Protein AF-0000000072505784 (afdb_homodimer)

Solvent-accessible surface area (backbone atoms only — not comparable to full-atom values): 11202 Å² total; per-residue (Å²): 124,60,36,20,38,38,41,39,18,59,44,89,50,70,86,55,21,31,49,50,75,28,68,30,64,64,57,44,47,51,46,54,54,48,53,52,50,51,52,50,37,70,75,36,74,82,56,88,72,90,81,80,56,72,68,57,53,50,50,53,60,67,61,28,61,40,49,35,37,33,39,47,37,73,89,78,64,26,26,41,72,41,51,54,68,57,51,53,52,52,41,50,54,50,52,54,54,52,57,69,72,98,123,60,38,21,38,40,40,38,19,60,44,89,49,69,86,54,21,28,49,49,74,30,69,30,66,64,56,42,47,52,47,53,52,47,53,52,50,50,53,52,37,71,75,35,74,82,54,89,72,90,82,80,56,70,68,56,52,50,51,53,59,67,61,29,62,39,51,36,38,33,39,47,36,72,89,79,64,27,25,42,72,40,47,53,69,57,50,54,52,52,42,50,53,51,53,53,54,52,62,70,71,105

pLDDT: mean 94.63, std 6.1, range [65.44, 98.88]

Secondary structure (DSSP, 8-state):
---EEEEEE-SSSGGG-EEEEESSHHHHHHHHHHHHHHHHHHH-TT-SS----HHHHHHHHHHSSEEEEEEEETTTTEEEEE-HHHHHHHHHHHHHHHHHH-/---EEEEEE-SSSGGG-EEEEESSHHHHHHHHHHHHHHHHHHH-TT-SS----HHHHHHHHHHSSEEEEEEEETTTTEEEEE-HHHHHHHHHHHHHHHHHH-

Structure (mmCIF, N/CA/C/O backbone):
data_AF-0000000072505784-model_v1
#
loop_
_entity.id
_entity.type
_entity.pdbx_description
1 polymer 'Enhancer of rudimentary homolog'
#
loop_
_atom_site.group_PDB
_atom_site.id
_atom_site.type_symbol
_atom_site.label_atom_id
_atom_site.label_alt_id
_atom_site.label_comp_id
_atom_site.label_asym_id
_atom_site.label_entity_id
_atom_site.label_seq_id
_atom_site.pdbx_PDB_ins_code
_atom_site.Cartn_x
_atom_site.Cartn_y
_atom_site.Cartn_z
_atom_site.occupancy
_atom_site.B_iso_or_equiv
_atom_site.auth_seq_id
_atom_site.auth_comp_id
_atom_site.auth_asym_id
_atom_site.auth_atom_id
_atom_site.pdbx_PDB_model_num
ATOM 1 N N . MET A 1 1 ? -12.219 -1.473 14.188 1 75.38 1 MET A N 1
ATOM 2 C CA . MET A 1 1 ? -11.234 -0.432 14.461 1 75.38 1 MET A CA 1
ATOM 3 C C . MET A 1 1 ? -10.961 0.402 13.219 1 75.38 1 MET A C 1
ATOM 5 O O . MET A 1 1 ? -11.07 -0.096 12.094 1 75.38 1 MET A O 1
ATOM 9 N N . VAL A 1 2 ? -10.828 1.733 13.398 1 88 2 VAL A N 1
ATOM 10 C CA . VAL A 1 2 ? -10.516 2.637 12.297 1 88 2 VAL A CA 1
ATOM 11 C C . VAL A 1 2 ? -9.102 2.367 11.789 1 88 2 VAL A C 1
ATOM 13 O O . VAL A 1 2 ? -8.211 2.023 12.57 1 88 2 VAL A O 1
ATOM 16 N N . HIS A 1 3 ? -8.953 2.262 10.578 1 97.12 3 HIS A N 1
ATOM 17 C CA . HIS A 1 3 ? -7.691 1.943 9.922 1 97.12 3 HIS A CA 1
ATOM 18 C C . HIS A 1 3 ? -7.555 2.686 8.602 1 97.12 3 HIS A C 1
ATOM 20 O O . HIS A 1 3 ? -8.5 2.734 7.809 1 97.12 3 HIS A O 1
ATOM 26 N N . THR A 1 4 ? -6.438 3.363 8.438 1 98.62 4 THR A N 1
ATOM 27 C CA . THR A 1 4 ? -6.156 4.074 7.195 1 98.62 4 THR A CA 1
ATOM 28 C C . THR A 1 4 ? -4.82 3.625 6.605 1 98.62 4 THR A C 1
ATOM 30 O O . THR A 1 4 ? -3.807 3.596 7.305 1 98.62 4 THR A O 1
ATOM 33 N N . ILE A 1 5 ? -4.836 3.256 5.324 1 98.75 5 ILE A N 1
ATOM 34 C CA . ILE A 1 5 ? -3.631 2.873 4.598 1 98.75 5 ILE A CA 1
ATOM 35 C C . ILE A 1 5 ? -3.201 4.012 3.674 1 98.75 5 ILE A C 1
ATOM 37 O O . ILE A 1 5 ? -4.012 4.539 2.908 1 98.75 5 ILE A O 1
ATOM 41 N N . LEU A 1 6 ? -1.989 4.41 3.805 1 98.88 6 LEU A N 1
ATOM 42 C CA . LEU A 1 6 ? -1.412 5.422 2.926 1 98.88 6 LEU A CA 1
ATOM 43 C C . LEU A 1 6 ? -0.554 4.777 1.844 1 98.88 6 LEU A C 1
ATOM 45 O O . LEU A 1 6 ? 0.322 3.961 2.143 1 98.88 6 LEU A O 1
ATOM 49 N N . LEU A 1 7 ? -0.837 5.004 0.588 1 98.75 7 LEU A N 1
ATOM 50 C CA . LEU A 1 7 ? -0.049 4.566 -0.559 1 98.75 7 LEU A CA 1
ATOM 51 C C . LEU A 1 7 ? 0.685 5.746 -1.192 1 98.75 7 LEU A C 1
ATOM 53 O O . LEU A 1 7 ? 0.058 6.723 -1.604 1 98.75 7 LEU A O 1
ATOM 57 N N . ILE A 1 8 ? 1.97 5.66 -1.256 1 98.62 8 ILE A N 1
ATOM 58 C CA . ILE A 1 8 ? 2.762 6.758 -1.802 1 98.62 8 ILE A CA 1
ATOM 59 C C . ILE A 1 8 ? 3.695 6.227 -2.889 1 98.62 8 ILE A C 1
ATOM 61 O O . ILE A 1 8 ? 4.281 5.152 -2.742 1 98.62 8 ILE A O 1
ATOM 65 N N . GLN A 1 9 ? 3.783 6.898 -3.967 1 98.38 9 GLN A N 1
ATOM 66 C CA . GLN A 1 9 ? 4.836 6.77 -4.969 1 98.38 9 GLN A CA 1
ATOM 67 C C . GLN A 1 9 ? 5.57 8.094 -5.172 1 98.38 9 GLN A C 1
ATOM 69 O O . GLN A 1 9 ? 5.141 8.93 -5.969 1 98.38 9 GLN A O 1
ATOM 74 N N . PRO A 1 10 ? 6.715 8.203 -4.453 1 97.06 10 PRO A N 1
ATOM 75 C CA . PRO A 1 10 ? 7.383 9.508 -4.461 1 97.06 10 PRO A CA 1
ATOM 76 C C . PRO A 1 10 ? 7.898 9.898 -5.844 1 97.06 10 PRO A C 1
ATOM 78 O O . PRO A 1 10 ? 7.848 11.07 -6.215 1 97.06 10 PRO A O 1
ATOM 81 N N . THR A 1 11 ? 8.445 8.977 -6.527 1 97.31 11 THR A N 1
ATOM 82 C CA . THR A 1 11 ? 9.008 9.258 -7.844 1 97.31 11 THR A CA 1
ATOM 83 C C . THR A 1 11 ? 8.234 8.508 -8.93 1 97.31 11 THR A C 1
ATOM 85 O O . THR A 1 11 ? 7.289 7.773 -8.633 1 97.31 11 THR A O 1
ATOM 88 N N . ILE A 1 12 ? 8.695 8.695 -10.164 1 96.5 12 ILE A N 1
ATOM 89 C CA . ILE A 1 12 ? 8.016 8.078 -11.289 1 96.5 12 ILE A CA 1
ATOM 90 C C . ILE A 1 12 ? 8.273 6.578 -11.297 1 96.5 12 ILE A C 1
ATOM 92 O O . ILE A 1 12 ? 7.555 5.816 -11.945 1 96.5 12 ILE A O 1
ATOM 96 N N . ARG A 1 13 ? 9.328 6.133 -10.57 1 96.12 13 ARG A N 1
ATOM 97 C CA . ARG A 1 13 ? 9.695 4.723 -10.555 1 96.12 13 ARG A CA 1
ATOM 98 C C . ARG A 1 13 ? 8.758 3.924 -9.648 1 96.12 13 ARG A C 1
ATOM 100 O O . ARG A 1 13 ? 8.625 4.234 -8.461 1 96.12 13 ARG A O 1
ATOM 107 N N . PRO A 1 14 ? 8.258 2.807 -10.125 1 94.31 14 PRO A N 1
ATOM 108 C CA . PRO A 1 14 ? 7.355 1.985 -9.312 1 94.31 14 PRO A CA 1
ATOM 109 C C . PRO A 1 14 ? 8.047 1.359 -8.109 1 94.31 14 PRO A C 1
ATOM 111 O O . PRO A 1 14 ? 7.398 1.065 -7.102 1 94.31 14 PRO A O 1
ATOM 114 N N . ASP A 1 15 ? 9.344 1.279 -8.219 1 93.75 15 ASP A N 1
ATOM 115 C CA . ASP A 1 15 ? 10.062 0.646 -7.117 1 93.75 15 ASP A CA 1
ATOM 116 C C . ASP A 1 15 ? 10.156 1.584 -5.914 1 93.75 15 ASP A C 1
ATOM 118 O O . ASP A 1 15 ? 10.547 1.164 -4.824 1 93.75 15 ASP A O 1
ATOM 122 N N . SER A 1 16 ? 9.781 2.812 -6.062 1 96.19 16 SER A N 1
ATOM 123 C CA . SER A 1 16 ? 9.781 3.771 -4.961 1 96.19 16 SER A CA 1
ATOM 124 C C . SER A 1 16 ? 8.5 3.67 -4.141 1 96.19 16 SER A C 1
ATOM 126 O O . SER A 1 16 ? 8.352 4.355 -3.127 1 96.19 16 SER A O 1
ATOM 128 N N . ARG A 1 17 ? 7.625 2.779 -4.527 1 98.19 17 ARG A N 1
ATOM 129 C CA . ARG A 1 17 ? 6.32 2.648 -3.883 1 98.19 17 ARG A CA 1
ATOM 130 C C . ARG A 1 17 ? 6.461 2.111 -2.463 1 98.19 17 ARG A C 1
ATOM 132 O O . ARG A 1 17 ? 7.137 1.105 -2.238 1 98.19 17 ARG A O 1
ATOM 139 N N . THR A 1 18 ? 5.836 2.854 -1.56 1 98.19 18 THR A N 1
ATOM 140 C CA . THR A 1 18 ? 5.777 2.426 -0.167 1 98.19 18 THR A CA 1
ATOM 141 C C . THR A 1 18 ? 4.371 2.619 0.398 1 98.19 18 THR A C 1
ATOM 143 O O . THR A 1 18 ? 3.543 3.305 -0.205 1 98.19 18 THR A O 1
ATOM 146 N N . TRP A 1 19 ? 4.074 1.939 1.462 1 98.56 19 TRP A N 1
ATOM 147 C CA . TRP A 1 19 ? 2.793 2.143 2.125 1 98.56 19 TRP A CA 1
ATOM 148 C C . TRP A 1 19 ? 2.957 2.148 3.643 1 98.56 19 TRP A C 1
ATOM 150 O O . TRP A 1 19 ? 3.969 1.673 4.164 1 98.56 19 TRP A O 1
ATOM 160 N N . SER A 1 20 ? 2.07 2.801 4.285 1 98.19 20 SER A N 1
ATOM 161 C CA . SER A 1 20 ? 1.985 2.857 5.738 1 98.19 20 SER A CA 1
ATOM 162 C C . SER A 1 20 ? 0.54 2.758 6.215 1 98.19 20 SER A C 1
ATOM 164 O O . SER A 1 20 ? -0.39 3.021 5.449 1 98.19 20 SER A O 1
ATOM 166 N N . ASP A 1 21 ? 0.375 2.287 7.406 1 97.62 21 ASP A N 1
ATOM 167 C CA . ASP A 1 21 ? -0.972 2.24 7.969 1 97.62 21 ASP A CA 1
ATOM 168 C C . ASP A 1 21 ? -1.044 3.016 9.281 1 97.62 21 ASP A C 1
ATOM 170 O O . ASP A 1 21 ? -0.031 3.195 9.961 1 97.62 21 ASP A O 1
ATOM 174 N N . TYR A 1 22 ? -2.211 3.564 9.539 1 97.81 22 TYR A N 1
ATOM 175 C CA . TYR A 1 22 ? -2.482 4.41 10.695 1 97.81 22 TYR A CA 1
ATOM 176 C C . TYR A 1 22 ? -3.768 3.982 11.391 1 97.81 22 TYR A C 1
ATOM 178 O O . TYR A 1 22 ? -4.668 3.426 10.758 1 97.81 22 TYR A O 1
ATOM 186 N N . GLU A 1 23 ? -3.854 4.32 12.633 1 96.12 23 GLU A N 1
ATOM 187 C CA . GLU A 1 23 ? -5.023 3.938 13.414 1 96.12 23 GLU A CA 1
ATOM 188 C C . GLU A 1 23 ? -6.203 4.871 13.141 1 96.12 23 GLU A C 1
ATOM 190 O O . GLU A 1 23 ? -7.344 4.559 13.492 1 96.12 23 GLU A O 1
ATOM 195 N N . SER A 1 24 ? -5.926 6.055 12.484 1 96.44 24 SER A N 1
ATOM 196 C CA . SER A 1 24 ? -6.98 6.996 12.117 1 96.44 24 SER A CA 1
ATOM 197 C C . SER A 1 24 ? -6.613 7.777 10.859 1 96.44 24 SER A C 1
ATOM 199 O O . SER A 1 24 ? -5.441 7.824 10.469 1 96.44 24 SER A O 1
ATOM 201 N N . THR A 1 25 ? -7.66 8.344 10.281 1 97.44 25 THR A N 1
ATOM 202 C CA . THR A 1 25 ? -7.445 9.203 9.117 1 97.44 25 THR A CA 1
ATOM 203 C C . THR A 1 25 ? -6.629 10.438 9.5 1 97.44 25 THR A C 1
ATOM 205 O O . THR A 1 25 ? -5.75 10.859 8.75 1 97.44 25 THR A O 1
ATOM 208 N N . THR A 1 26 ? -6.895 10.969 10.68 1 96.69 26 THR A N 1
ATOM 209 C CA . THR A 1 26 ? -6.152 12.133 11.141 1 96.69 26 THR A CA 1
ATOM 210 C C . THR A 1 26 ? -4.672 11.805 11.297 1 96.69 26 THR A C 1
ATOM 212 O O . THR A 1 26 ? -3.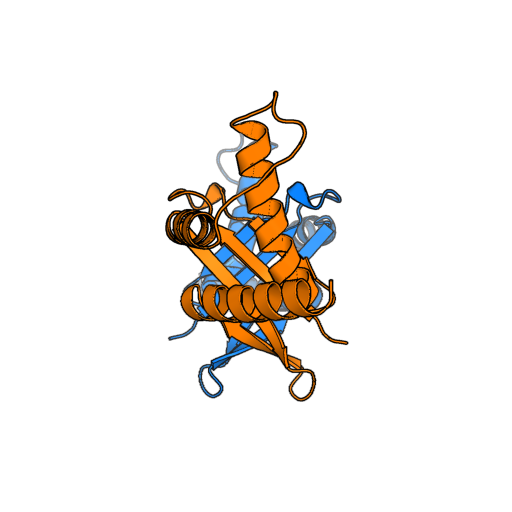811 12.594 10.891 1 96.69 26 THR A O 1
ATOM 215 N N . ASP A 1 27 ? -4.391 10.711 11.93 1 97.69 27 ASP A N 1
ATOM 216 C CA . ASP A 1 27 ? -3.006 10.273 12.062 1 97.69 27 ASP A CA 1
ATOM 217 C C . ASP A 1 27 ? -2.328 10.164 10.695 1 97.69 27 ASP A C 1
ATOM 219 O O . ASP A 1 27 ? -1.144 10.477 10.562 1 97.69 27 ASP A O 1
ATOM 223 N N . CYS A 1 28 ? -3.041 9.703 9.727 1 98.44 28 CYS A N 1
ATOM 224 C CA . CYS A 1 28 ? -2.518 9.555 8.375 1 98.44 28 CYS A CA 1
ATOM 225 C C . CYS A 1 28 ? -2.189 10.922 7.77 1 98.44 28 CYS A C 1
ATOM 227 O O . CYS A 1 28 ? -1.113 11.109 7.203 1 98.44 28 CYS A O 1
ATOM 229 N N . LEU A 1 29 ? -3.117 11.844 7.938 1 98.38 29 LEU A N 1
ATOM 230 C CA . LEU A 1 29 ? -2.904 13.188 7.41 1 98.38 29 LEU A CA 1
ATOM 231 C C . LEU A 1 29 ? -1.698 13.844 8.07 1 98.38 29 LEU A C 1
ATOM 233 O O . LEU A 1 29 ? -0.884 14.484 7.398 1 98.38 29 LEU A O 1
ATOM 237 N N . GLU A 1 30 ? -1.623 13.68 9.359 1 97.69 30 GLU A N 1
ATOM 238 C CA . GLU A 1 30 ? -0.454 14.18 10.078 1 97.69 30 GLU A CA 1
ATOM 239 C C . GLU A 1 30 ? 0.826 13.516 9.578 1 97.69 30 GLU A C 1
ATOM 241 O O . GLU A 1 30 ? 1.873 14.164 9.492 1 97.69 30 GLU A O 1
ATOM 246 N N . GLY A 1 31 ? 0.702 12.242 9.312 1 97.94 31 GLY A N 1
ATOM 247 C CA . GLY A 1 31 ? 1.839 11.523 8.758 1 97.94 31 GLY A CA 1
ATOM 248 C C . GLY A 1 31 ? 2.334 12.109 7.453 1 97.94 31 GLY A C 1
ATOM 249 O O . GLY A 1 31 ? 3.543 12.195 7.223 1 97.94 31 GLY A O 1
ATOM 250 N N . ILE A 1 32 ? 1.428 12.484 6.637 1 98.31 32 ILE A N 1
ATOM 251 C CA . ILE A 1 32 ? 1.788 13.102 5.367 1 98.31 32 ILE A CA 1
ATOM 252 C C . ILE A 1 32 ? 2.52 14.422 5.621 1 98.31 32 ILE A C 1
ATOM 254 O O . ILE A 1 32 ? 3.518 14.719 4.965 1 98.31 32 ILE A O 1
ATOM 258 N N . CYS A 1 33 ? 2.076 15.234 6.594 1 97.06 33 CYS A N 1
ATOM 259 C CA . CYS A 1 33 ? 2.764 16.469 6.961 1 97.06 33 CYS A CA 1
ATOM 260 C C . CYS A 1 33 ? 4.168 16.188 7.473 1 97.06 33 CYS A C 1
ATOM 262 O O . CYS A 1 33 ? 5.113 16.906 7.156 1 97.06 33 CYS A O 1
ATOM 264 N N . LYS A 1 34 ? 4.285 15.188 8.227 1 96 34 LYS A N 1
ATOM 265 C CA . LYS A 1 34 ? 5.594 14.812 8.758 1 96 34 LYS A CA 1
ATOM 266 C C . LYS A 1 34 ? 6.547 14.406 7.633 1 96 34 LYS A C 1
ATOM 268 O O . LYS A 1 34 ? 7.746 14.68 7.707 1 96 34 LYS A O 1
ATOM 273 N N . ILE A 1 35 ? 6.051 13.625 6.633 1 96.38 35 ILE A N 1
ATOM 274 C CA . ILE A 1 35 ? 6.867 13.25 5.484 1 96.38 35 ILE A CA 1
ATOM 275 C C . ILE A 1 35 ? 7.434 14.5 4.824 1 96.38 35 ILE A C 1
ATOM 277 O O . ILE A 1 35 ? 8.617 14.555 4.496 1 96.38 35 ILE A O 1
ATOM 281 N N . TYR A 1 36 ? 6.605 15.492 4.621 1 96.69 36 TYR A N 1
ATOM 282 C CA . TYR A 1 36 ? 7.043 16.75 4.027 1 96.69 36 TYR A CA 1
ATOM 283 C C . TYR A 1 36 ? 8.078 17.438 4.91 1 96.69 36 TYR A C 1
ATOM 285 O O . TYR A 1 36 ? 9.094 17.938 4.414 1 96.69 36 TYR A O 1
ATOM 293 N N . GLU A 1 37 ? 7.82 17.484 6.223 1 95.19 37 GLU A N 1
ATOM 294 C CA . GLU A 1 37 ? 8.734 18.125 7.172 1 95.19 37 GLU A CA 1
ATOM 295 C C . GLU A 1 37 ? 10.109 17.453 7.148 1 95.19 37 GLU A C 1
ATOM 297 O O . GLU A 1 37 ? 11.133 18.141 7.199 1 95.19 37 GLU A O 1
ATOM 302 N N . GLU A 1 38 ? 10.109 16.172 7.094 1 93.56 38 GLU A N 1
ATOM 303 C CA . GLU A 1 38 ? 11.367 15.438 7 1 93.56 38 GLU A CA 1
ATOM 304 C C . GLU A 1 38 ? 12.086 15.75 5.695 1 93.56 38 GLU A C 1
ATOM 306 O O . GLU A 1 38 ? 13.32 15.859 5.668 1 93.56 38 GLU A O 1
ATOM 311 N N . PHE A 1 39 ? 11.344 15.797 4.648 1 93.38 39 PHE A N 1
ATOM 312 C CA . PHE A 1 39 ? 11.898 16.188 3.355 1 93.38 39 PHE A CA 1
ATOM 313 C C . PHE A 1 39 ? 12.578 17.547 3.443 1 93.38 39 PHE A C 1
ATOM 315 O O . PHE A 1 39 ? 13.695 17.719 2.965 1 93.38 39 PHE A O 1
ATOM 322 N N . LEU A 1 40 ? 11.891 18.531 4.113 1 93.56 40 LEU A N 1
ATOM 323 C CA . LEU A 1 40 ? 12.43 19.875 4.27 1 93.56 40 LEU A CA 1
ATOM 324 C C . LEU A 1 40 ? 13.695 19.859 5.113 1 93.56 40 LEU A C 1
ATOM 326 O O . LEU A 1 40 ? 14.656 20.594 4.816 1 93.56 40 LEU A O 1
ATOM 330 N N . LYS A 1 41 ? 13.602 19.062 6.117 1 92.94 41 LYS A N 1
ATOM 331 C CA . LYS A 1 41 ? 14.758 18.953 7 1 92.94 41 LYS A CA 1
ATOM 332 C C . LYS A 1 41 ? 15.969 18.406 6.254 1 92.94 41 LYS A C 1
ATOM 334 O O . LYS A 1 41 ? 17.094 18.875 6.449 1 92.94 41 LYS A O 1
ATOM 339 N N . LYS A 1 42 ? 15.797 17.453 5.438 1 90.88 42 LYS A N 1
ATOM 340 C CA . LYS A 1 42 ? 16.875 16.859 4.652 1 90.88 42 LYS A CA 1
ATOM 341 C C . LYS A 1 42 ? 17.438 17.844 3.641 1 90.88 42 LYS A C 1
ATOM 343 O O . LYS A 1 42 ? 18.625 17.828 3.34 1 90.88 42 LYS A O 1
ATOM 348 N N . GLN A 1 43 ? 16.609 18.688 3.193 1 90.56 43 GLN A N 1
ATOM 349 C CA . GLN A 1 43 ? 17.031 19.703 2.242 1 90.56 43 GLN A CA 1
ATOM 350 C C . GLN A 1 43 ? 17.75 20.859 2.953 1 90.56 43 GLN A C 1
ATOM 352 O O . GLN A 1 43 ? 18.531 21.578 2.34 1 90.56 43 GLN A O 1
ATOM 357 N N . ASN A 1 44 ? 17.391 20.984 4.211 1 88.88 44 ASN A N 1
ATOM 358 C CA . ASN A 1 44 ? 17.953 22.062 5.02 1 88.88 44 ASN A CA 1
ATOM 359 C C . ASN A 1 44 ? 18.391 21.562 6.398 1 88.88 44 ASN A C 1
ATOM 361 O O . ASN A 1 44 ? 17.766 21.906 7.406 1 88.88 44 ASN A O 1
ATOM 365 N N . PRO A 1 45 ? 19.484 20.875 6.48 1 84.69 45 PRO A N 1
A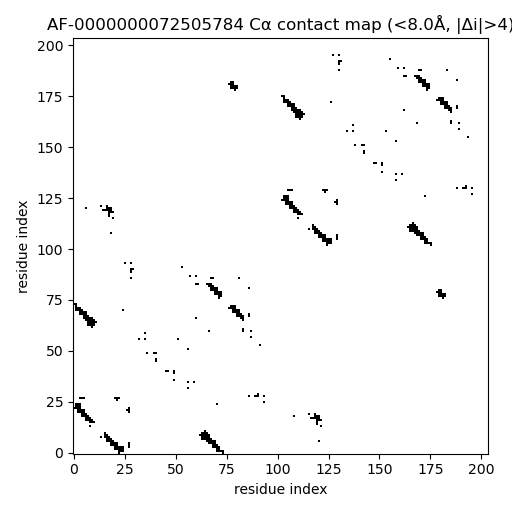TOM 366 C CA . PRO A 1 45 ? 19.906 20.234 7.719 1 84.69 45 PRO A CA 1
ATOM 367 C C . PRO A 1 45 ? 20.234 21.234 8.828 1 84.69 45 PRO A C 1
ATOM 369 O O . PRO A 1 45 ? 20.156 20.891 10.016 1 84.69 45 PRO A O 1
ATOM 372 N N . SER A 1 46 ? 20.469 22.344 8.508 1 84 46 SER A N 1
ATOM 373 C CA . SER A 1 46 ? 20.922 23.312 9.492 1 84 46 SER A CA 1
ATOM 374 C C . SER A 1 46 ? 19.75 24.047 10.133 1 84 46 SER A C 1
ATOM 376 O O . SER A 1 46 ? 19.906 24.719 11.156 1 84 46 SER A O 1
ATOM 378 N N . MET A 1 47 ? 18.625 23.859 9.633 1 76.88 47 MET A N 1
ATOM 379 C CA . MET A 1 47 ? 17.469 24.562 10.164 1 76.88 47 MET A CA 1
ATOM 380 C C . MET A 1 47 ? 16.844 23.812 11.328 1 76.88 47 MET A C 1
ATOM 382 O O . MET A 1 47 ? 16.578 22.609 11.219 1 76.88 47 MET A O 1
ATOM 386 N N . ALA A 1 48 ? 16.922 24.438 12.469 1 71.81 48 ALA A N 1
ATOM 387 C CA . ALA A 1 48 ? 16.422 23.812 13.695 1 71.81 48 ALA A CA 1
ATOM 388 C C . ALA A 1 48 ? 14.898 23.703 13.664 1 71.81 48 ALA A C 1
ATOM 390 O O . ALA A 1 48 ? 14.336 22.703 14.117 1 71.81 48 ALA A O 1
ATOM 391 N N . SER A 1 49 ? 14.242 24.828 13.141 1 83.06 49 SER A N 1
ATOM 392 C CA . SER A 1 49 ? 12.789 24.875 13.094 1 83.06 49 SER A CA 1
ATOM 393 C C . SER A 1 49 ? 12.281 24.938 11.656 1 83.06 49 SER A C 1
ATOM 395 O O . SER A 1 49 ? 12.828 25.688 10.828 1 83.06 49 SER A O 1
ATOM 397 N N . ILE A 1 50 ? 11.422 24.047 11.344 1 83.81 50 ILE A N 1
ATOM 398 C CA . ILE A 1 50 ? 10.883 23.984 9.984 1 83.81 50 ILE A CA 1
ATOM 399 C C . ILE A 1 50 ? 9.555 24.734 9.922 1 83.81 50 ILE A C 1
ATOM 401 O O . ILE A 1 50 ? 8.641 24.469 10.703 1 83.81 50 ILE A O 1
ATOM 405 N N . THR A 1 51 ? 9.531 25.906 9.242 1 86.31 51 THR A N 1
ATOM 406 C CA . THR A 1 51 ? 8.297 26.625 8.953 1 86.31 51 THR A CA 1
ATOM 407 C C . THR A 1 51 ? 8.039 26.688 7.453 1 86.31 51 THR A C 1
ATOM 409 O O . THR A 1 51 ? 8.977 26.812 6.66 1 86.31 51 THR A O 1
ATOM 412 N N . TYR A 1 52 ? 6.844 26.359 7.152 1 91 52 TYR A N 1
ATOM 413 C CA . TYR A 1 52 ? 6.488 26.391 5.738 1 91 52 TYR A CA 1
ATOM 414 C C . TYR A 1 52 ? 5.047 26.828 5.547 1 91 52 TYR A C 1
ATOM 416 O O . TYR A 1 52 ? 4.238 26.75 6.477 1 91 52 TYR A O 1
ATOM 424 N N . ASP A 1 53 ? 4.781 27.281 4.324 1 92.19 53 ASP A N 1
ATOM 425 C CA . ASP A 1 53 ? 3.412 27.594 3.926 1 92.19 53 ASP A CA 1
ATOM 426 C C . ASP A 1 53 ? 2.688 26.328 3.438 1 92.19 53 ASP A C 1
ATOM 428 O O . ASP A 1 53 ? 3.295 25.453 2.816 1 92.19 53 ASP A O 1
ATOM 432 N N . VAL A 1 54 ? 1.296 26.344 3.678 1 93.56 54 VAL A N 1
ATOM 433 C CA . VAL A 1 54 ? 0.472 25.219 3.26 1 93.56 54 VAL A CA 1
ATOM 434 C C . VAL A 1 54 ? 0.574 25.031 1.746 1 93.56 54 VAL A C 1
ATOM 436 O O . VAL A 1 54 ? 0.509 23.906 1.243 1 93.56 54 VAL A O 1
ATOM 439 N N . SER A 1 55 ? 0.794 26.141 1.046 1 95.25 55 SER A N 1
ATOM 440 C CA . SER A 1 55 ? 0.919 26.062 -0.406 1 95.25 55 SER A CA 1
ATOM 441 C C . SER A 1 55 ? 2.137 25.234 -0.812 1 95.25 55 SER A C 1
ATOM 443 O O . SER A 1 55 ? 2.111 24.547 -1.832 1 95.25 55 SER A O 1
ATOM 445 N N . HIS A 1 56 ? 3.197 25.328 0.01 1 96.25 56 HIS A N 1
ATOM 446 C CA . HIS A 1 56 ? 4.391 24.547 -0.265 1 96.25 56 HIS A CA 1
ATOM 447 C C . HIS A 1 56 ? 4.137 23.062 -0.024 1 96.25 56 HIS A C 1
ATOM 449 O O . HIS A 1 56 ? 4.648 22.203 -0.754 1 96.25 56 HIS A O 1
ATOM 455 N N . LEU A 1 57 ? 3.361 22.797 0.96 1 97 57 LEU A N 1
ATOM 456 C CA . LEU A 1 57 ? 2.957 21.422 1.219 1 97 57 LEU A CA 1
ATOM 457 C C . LEU A 1 57 ? 2.16 20.859 0.046 1 97 57 LEU A C 1
ATOM 459 O O . LEU A 1 57 ? 2.408 19.734 -0.396 1 97 57 LEU A O 1
ATOM 463 N N . TYR A 1 58 ? 1.286 21.609 -0.491 1 97.38 58 TYR A N 1
ATOM 464 C CA . TYR A 1 58 ? 0.484 21.188 -1.635 1 97.38 58 TYR A CA 1
ATOM 465 C C . TYR A 1 58 ? 1.366 20.906 -2.846 1 97.38 58 TYR A C 1
ATOM 467 O O . TYR A 1 58 ? 1.149 19.922 -3.564 1 97.38 58 TYR A O 1
ATOM 475 N N . GLU A 1 59 ? 2.291 21.797 -3.029 1 97.19 59 GLU A N 1
ATOM 476 C CA . GLU A 1 59 ? 3.219 21.594 -4.141 1 97.19 59 GLU A CA 1
ATOM 477 C C . GLU A 1 59 ? 4 20.297 -3.986 1 97.19 59 GLU A C 1
ATOM 479 O O . GLU A 1 59 ? 4.215 19.578 -4.961 1 97.19 59 GLU A O 1
ATOM 484 N N . PHE A 1 60 ? 4.465 20.109 -2.797 1 97.56 60 PHE A N 1
ATOM 485 C CA . PHE A 1 60 ? 5.164 18.859 -2.5 1 97.56 60 PHE A CA 1
ATOM 486 C C . PHE A 1 60 ? 4.301 17.656 -2.84 1 97.56 60 PHE A C 1
ATOM 488 O O . PHE A 1 60 ? 4.754 16.734 -3.51 1 97.56 60 PHE A O 1
ATOM 495 N N . ILE A 1 61 ? 3.053 17.688 -2.338 1 98.19 61 ILE A N 1
ATOM 496 C CA . ILE A 1 61 ? 2.121 16.578 -2.57 1 98.19 61 ILE A CA 1
ATOM 497 C C . ILE A 1 61 ? 1.902 16.406 -4.07 1 98.19 61 ILE A C 1
ATOM 499 O O . ILE A 1 61 ? 1.89 15.273 -4.57 1 98.19 61 ILE A O 1
ATOM 503 N N . ASP A 1 62 ? 1.815 17.484 -4.82 1 97.81 62 ASP A N 1
ATOM 504 C CA . ASP A 1 62 ? 1.564 17.438 -6.258 1 97.81 62 ASP A CA 1
ATOM 505 C C . ASP A 1 62 ? 2.748 16.828 -7 1 97.81 62 ASP A C 1
ATOM 507 O O . ASP A 1 62 ? 2.578 16.25 -8.078 1 97.81 62 ASP A O 1
ATOM 511 N N . LYS A 1 63 ? 3.889 16.953 -6.395 1 96.94 63 LYS A N 1
ATOM 512 C CA . LYS A 1 63 ? 5.102 16.469 -7.039 1 96.94 63 LYS A CA 1
ATOM 513 C C . LYS A 1 63 ? 5.238 14.953 -6.859 1 96.94 63 LYS A C 1
ATOM 515 O O . LYS A 1 63 ? 6.023 14.312 -7.562 1 96.94 63 LYS A O 1
ATOM 520 N N . LEU A 1 64 ? 4.637 14.453 -5.852 1 97.75 64 LEU A N 1
ATOM 521 C CA . LEU A 1 64 ? 4.617 13 -5.723 1 97.75 64 LEU A CA 1
ATOM 522 C C . LEU A 1 64 ? 3.979 12.352 -6.949 1 97.75 64 LEU A C 1
ATOM 524 O O . LEU A 1 64 ? 2.941 12.82 -7.43 1 97.75 64 LEU A O 1
ATOM 528 N N . SER A 1 65 ? 4.57 11.305 -7.453 1 98.12 65 SER A N 1
ATOM 529 C CA . SER A 1 65 ? 4.008 10.617 -8.609 1 98.12 65 SER A CA 1
ATOM 530 C C . SER A 1 65 ? 2.617 10.07 -8.305 1 98.12 65 SER A C 1
ATOM 532 O O . SER A 1 65 ? 1.715 10.148 -9.141 1 98.12 65 SER A O 1
ATOM 534 N N . ASP A 1 66 ? 2.447 9.5 -7.117 1 97.88 66 ASP A N 1
ATOM 535 C CA . ASP A 1 66 ? 1.14 9.023 -6.676 1 97.88 66 ASP A CA 1
ATOM 536 C C . ASP A 1 66 ? 0.996 9.141 -5.16 1 97.88 66 ASP A C 1
ATOM 538 O O . ASP A 1 66 ? 1.959 8.93 -4.422 1 97.88 66 ASP A O 1
ATOM 542 N N . LEU A 1 67 ? -0.131 9.508 -4.723 1 98.62 67 LEU A N 1
ATOM 543 C CA . LEU A 1 67 ? -0.507 9.586 -3.316 1 98.62 67 LEU A CA 1
ATOM 544 C C . LEU A 1 67 ? -1.998 9.312 -3.137 1 98.62 67 LEU A C 1
ATOM 546 O O . LEU A 1 67 ? -2.832 10 -3.73 1 98.62 67 LEU A O 1
ATOM 550 N N . SER A 1 68 ? -2.307 8.297 -2.441 1 98.56 68 SER A N 1
ATOM 551 C CA . SER A 1 68 ? -3.693 7.98 -2.113 1 98.56 68 SER A CA 1
ATOM 552 C C . SER A 1 68 ? -3.805 7.355 -0.726 1 98.56 68 SER A C 1
ATOM 554 O O . SER A 1 68 ? -2.803 6.938 -0.146 1 98.56 68 SER A O 1
ATOM 556 N N . CYS A 1 69 ? -4.93 7.449 -0.163 1 98.62 69 CYS A N 1
ATOM 557 C CA . CYS A 1 69 ? -5.164 6.723 1.08 1 98.62 69 CYS A CA 1
ATOM 558 C C . CYS A 1 69 ? -6.441 5.895 0.998 1 98.62 69 CYS A C 1
ATOM 560 O O . CYS A 1 69 ? -7.355 6.23 0.243 1 98.62 69 CYS A O 1
ATOM 562 N N . LEU A 1 70 ? -6.465 4.773 1.615 1 98.75 70 LEU A N 1
ATOM 563 C CA . LEU A 1 70 ? -7.59 3.855 1.748 1 98.75 70 LEU A CA 1
ATOM 564 C C . LEU A 1 70 ? -8.125 3.855 3.176 1 98.75 70 LEU A C 1
ATOM 566 O O . LEU A 1 70 ? -7.434 3.434 4.105 1 98.75 70 LEU A O 1
ATOM 570 N N . ILE A 1 71 ? -9.375 4.289 3.346 1 98.75 71 ILE A N 1
ATOM 571 C CA . ILE A 1 71 ? -9.953 4.418 4.676 1 98.75 71 ILE A CA 1
ATOM 572 C C . ILE A 1 71 ? -10.945 3.283 4.918 1 98.75 71 ILE A C 1
ATOM 574 O O . ILE A 1 71 ? -11.859 3.07 4.121 1 98.75 71 ILE A O 1
ATOM 578 N N . LEU A 1 72 ? -10.773 2.598 6.012 1 98.12 72 LEU A N 1
ATOM 579 C CA . LEU A 1 72 ? -11.641 1.467 6.336 1 98.12 72 LEU A CA 1
ATOM 580 C C . LEU A 1 72 ? -13.047 1.937 6.672 1 98.12 72 LEU A C 1
ATOM 582 O O . LEU A 1 72 ? -13.234 2.795 7.539 1 98.12 72 LEU A O 1
ATOM 586 N N . ASN A 1 73 ? -13.961 1.496 5.961 1 97.19 73 ASN A N 1
ATOM 587 C CA . ASN A 1 73 ? -15.359 1.557 6.367 1 97.19 73 ASN A CA 1
ATOM 588 C C . ASN A 1 73 ? -15.711 0.441 7.348 1 97.19 73 ASN A C 1
ATOM 590 O O . ASN A 1 73 ? -15.828 -0.721 6.957 1 97.19 73 ASN A O 1
ATOM 594 N N . THR A 1 74 ? -15.859 0.756 8.539 1 95.62 74 THR A N 1
ATOM 595 C CA . THR A 1 74 ? -15.984 -0.235 9.602 1 95.62 74 THR A CA 1
ATOM 596 C C . THR A 1 74 ? -17.312 -0.984 9.484 1 95.62 74 THR A C 1
ATOM 598 O O . THR A 1 74 ? -17.453 -2.086 10.023 1 95.62 74 THR A O 1
ATOM 601 N N . GLU A 1 75 ? -18.297 -0.418 8.844 1 95.06 75 GLU A N 1
ATOM 602 C CA . GLU A 1 75 ? -19.594 -1.079 8.656 1 95.06 75 GLU A CA 1
ATOM 603 C C . GLU A 1 75 ? -19.484 -2.217 7.645 1 95.06 75 GLU A C 1
ATOM 605 O O . GLU A 1 75 ? -20.062 -3.291 7.852 1 95.06 75 GLU A O 1
ATOM 610 N N . THR A 1 76 ? -18.75 -2.012 6.582 1 95.12 76 THR A N 1
ATOM 611 C CA . THR A 1 76 ? -18.672 -2.984 5.496 1 95.12 76 THR A CA 1
ATOM 612 C C . THR A 1 76 ? -17.375 -3.775 5.555 1 95.12 76 THR A C 1
ATOM 614 O O . THR A 1 76 ? -17.234 -4.797 4.883 1 95.12 76 THR A O 1
ATOM 617 N N . CYS A 1 77 ? -16.328 -3.266 6.301 1 95.69 77 CYS A N 1
ATOM 618 C CA . CYS A 1 77 ? -15 -3.84 6.402 1 95.69 77 CYS A CA 1
ATOM 619 C C . CYS A 1 77 ? -14.281 -3.799 5.059 1 95.69 77 CYS A C 1
ATOM 621 O O . CYS A 1 77 ? -13.578 -4.746 4.695 1 95.69 77 CYS A O 1
ATOM 623 N N . GLN A 1 78 ? -14.562 -2.748 4.324 1 97.81 78 GLN A N 1
ATOM 624 C CA . GLN A 1 78 ? -13.906 -2.471 3.051 1 97.81 78 GLN A CA 1
ATOM 625 C C . GLN A 1 78 ? -13.227 -1.103 3.066 1 97.81 78 GLN A C 1
ATOM 627 O O . GLN A 1 78 ? -13.578 -0.24 3.873 1 97.81 78 GLN A O 1
ATOM 632 N N . TYR A 1 79 ? -12.32 -0.977 2.193 1 98.56 79 TYR A N 1
ATOM 633 C CA . TYR A 1 79 ? -11.562 0.271 2.166 1 98.56 79 TYR A CA 1
ATOM 634 C C . TYR A 1 79 ? -12.078 1.195 1.069 1 98.56 79 TYR A C 1
ATOM 636 O O . TYR A 1 79 ? -12.227 0.78 -0.082 1 98.56 79 TYR A O 1
ATOM 644 N N . VAL A 1 80 ? -12.289 2.455 1.421 1 98.5 80 VAL A N 1
ATOM 645 C CA . VAL A 1 80 ? -12.703 3.5 0.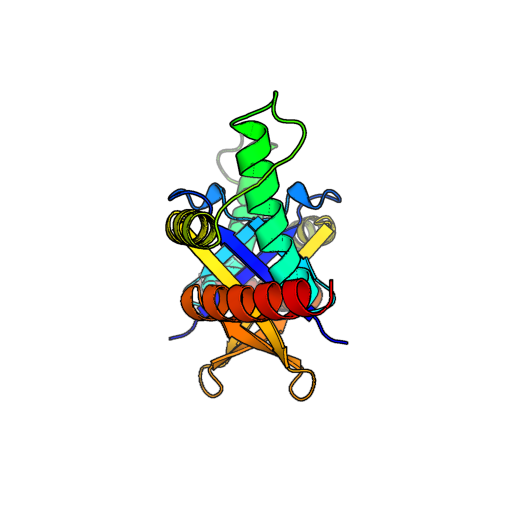493 1 98.5 80 VAL A CA 1
ATOM 646 C C . VAL A 1 80 ? -11.484 4.285 0.016 1 98.5 80 VAL A C 1
ATOM 648 O O . VAL A 1 80 ? -10.742 4.84 0.827 1 98.5 80 VAL A O 1
ATOM 651 N N . PRO A 1 81 ? -11.258 4.305 -1.29 1 98.38 81 PRO A N 1
ATOM 652 C CA . PRO A 1 81 ? -10.086 5.027 -1.792 1 98.38 81 PRO A CA 1
ATOM 653 C C . PRO A 1 81 ? -10.312 6.535 -1.869 1 98.38 81 PRO A C 1
ATOM 655 O O . PRO A 1 81 ? -11.414 6.98 -2.205 1 98.38 81 PRO A O 1
ATOM 658 N N . HIS A 1 82 ? -9.305 7.344 -1.541 1 98.69 82 HIS A N 1
ATOM 659 C CA . HIS A 1 82 ? -9.289 8.797 -1.655 1 98.69 82 HIS A CA 1
ATOM 660 C C . HIS A 1 82 ? -8.016 9.281 -2.352 1 98.69 82 HIS A C 1
ATOM 662 O O . HIS A 1 82 ? -6.926 8.789 -2.072 1 98.69 82 HIS A O 1
ATOM 668 N N . ASN A 1 83 ? -8.242 10.188 -3.254 1 97.94 83 ASN A N 1
ATOM 669 C CA . ASN A 1 83 ? -7.141 10.625 -4.105 1 97.94 83 ASN A CA 1
ATOM 670 C C . ASN A 1 83 ? -6.41 11.82 -3.504 1 97.94 83 ASN A C 1
ATOM 672 O O . ASN A 1 83 ? -6.699 12.227 -2.377 1 97.94 83 ASN A O 1
ATOM 676 N N . LYS A 1 84 ? -5.508 12.352 -4.301 1 97.44 84 LYS A N 1
ATOM 677 C CA . LYS A 1 84 ? -4.633 13.445 -3.881 1 97.44 84 LYS A CA 1
ATOM 678 C C . LYS A 1 84 ? -5.441 14.695 -3.531 1 97.44 84 LYS A C 1
ATOM 680 O O . LYS A 1 84 ? -5.152 15.367 -2.539 1 97.44 84 LYS A O 1
ATOM 685 N N . ASP A 1 85 ? -6.41 15.016 -4.297 1 97.69 85 ASP A N 1
ATOM 686 C CA . ASP A 1 85 ? -7.199 16.219 -4.078 1 97.69 85 ASP A CA 1
ATOM 687 C C . ASP A 1 85 ? -7.949 16.156 -2.75 1 97.69 85 ASP A C 1
ATOM 689 O O . ASP A 1 85 ? -7.992 17.141 -2.002 1 97.69 85 ASP A O 1
ATOM 693 N N . TRP A 1 86 ? -8.539 15.031 -2.506 1 98.69 86 TRP A N 1
ATOM 694 C CA . TRP A 1 86 ? -9.234 14.844 -1.236 1 98.69 86 TRP A CA 1
ATOM 695 C C . TRP A 1 86 ? -8.273 14.992 -0.063 1 98.69 86 TRP A C 1
ATOM 697 O O . TRP A 1 86 ? -8.594 15.641 0.933 1 98.69 86 TRP A O 1
ATOM 707 N N . ILE A 1 87 ? -7.082 14.43 -0.221 1 98.62 87 ILE A N 1
ATOM 708 C CA . ILE A 1 87 ? -6.074 14.453 0.832 1 98.62 87 ILE A CA 1
ATOM 709 C C . ILE A 1 87 ? -5.664 15.898 1.119 1 98.62 87 ILE A C 1
ATOM 711 O O . ILE A 1 87 ? -5.578 16.312 2.279 1 98.62 87 ILE A O 1
ATOM 715 N N . LYS A 1 88 ? -5.438 16.641 0.079 1 98.12 88 LYS A N 1
ATOM 716 C CA . LYS A 1 88 ? -5.059 18.031 0.245 1 98.12 88 LYS A CA 1
ATOM 717 C C . LYS A 1 88 ? -6.141 18.812 0.988 1 98.12 88 LYS A C 1
ATOM 719 O O . LYS A 1 88 ? -5.84 19.594 1.898 1 98.12 88 LYS A O 1
ATOM 724 N N . GLU A 1 89 ? -7.32 18.594 0.619 1 98.06 89 GLU A N 1
ATOM 725 C CA . GLU A 1 89 ? -8.43 19.266 1.271 1 98.06 89 GLU A CA 1
ATOM 726 C C . GLU A 1 89 ? -8.516 18.906 2.75 1 98.06 89 GLU A C 1
ATOM 728 O O . GLU A 1 89 ? -8.695 19.781 3.604 1 98.06 89 GLU A O 1
ATOM 733 N N . LYS A 1 90 ? -8.406 17.672 3.098 1 98.38 90 LYS A N 1
ATOM 734 C CA . LYS A 1 90 ? -8.516 17.203 4.48 1 98.38 90 LYS A CA 1
ATOM 735 C C . LYS A 1 90 ? -7.355 17.719 5.324 1 98.38 90 LYS A C 1
ATOM 737 O O . LYS A 1 90 ? -7.535 18.031 6.504 1 98.38 90 LYS A O 1
ATOM 742 N N . ILE A 1 91 ? -6.176 17.75 4.688 1 97.88 91 ILE A N 1
ATOM 743 C CA . ILE A 1 91 ? -5.027 18.312 5.391 1 97.88 91 ILE A CA 1
ATOM 744 C C . ILE A 1 91 ? -5.281 19.781 5.715 1 97.88 91 ILE A C 1
ATOM 746 O O . ILE A 1 91 ? -4.969 20.234 6.816 1 97.88 91 ILE A O 1
ATOM 750 N N . PHE A 1 92 ? -5.859 20.5 4.766 1 96.38 92 PHE A N 1
ATOM 751 C CA . PHE A 1 92 ? -6.184 21.906 4.984 1 96.38 92 PHE A CA 1
ATOM 752 C C . PHE A 1 92 ? -7.113 22.062 6.176 1 96.38 92 PHE A C 1
ATOM 754 O O . PHE A 1 92 ? -6.867 22.891 7.055 1 96.38 92 PHE A O 1
ATOM 761 N N . VAL A 1 93 ? -8.164 21.312 6.176 1 97 93 VAL A N 1
ATOM 762 C CA . VAL A 1 93 ? -9.141 21.375 7.262 1 97 93 VAL A CA 1
ATOM 763 C C . VAL A 1 93 ? -8.461 21.047 8.586 1 97 93 VAL A C 1
ATOM 765 O O . VAL A 1 93 ? -8.672 21.734 9.586 1 97 93 VAL A O 1
ATOM 768 N N . MET A 1 94 ? -7.648 20 8.57 1 96.62 94 MET A N 1
ATOM 769 C CA . MET A 1 94 ? -6.949 19.562 9.781 1 96.62 94 MET A CA 1
ATOM 770 C C . MET A 1 94 ? -6.039 20.672 10.305 1 96.62 94 MET A C 1
ATOM 772 O O . MET A 1 94 ? -6.062 21 11.492 1 96.62 94 MET A O 1
ATOM 776 N N . LEU A 1 95 ? -5.223 21.25 9.414 1 94.56 95 LEU A N 1
ATOM 777 C CA . LEU A 1 95 ? -4.277 22.297 9.805 1 94.56 95 LEU A CA 1
ATOM 778 C C . LEU A 1 95 ? -5.012 23.531 10.312 1 94.56 95 LEU A C 1
ATOM 780 O O . LEU A 1 95 ? -4.59 24.156 11.289 1 94.56 95 LEU A O 1
ATOM 784 N N . ARG A 1 96 ? -6.098 23.922 9.695 1 93.81 96 ARG A N 1
ATOM 785 C CA . ARG A 1 96 ? -6.883 25.078 10.117 1 93.81 96 ARG A CA 1
ATOM 786 C C . ARG A 1 96 ? -7.492 24.844 11.5 1 93.81 96 ARG A C 1
ATOM 788 O O . ARG A 1 96 ? -7.504 25.75 12.328 1 93.81 96 ARG A O 1
ATOM 795 N N . THR A 1 97 ? -7.98 23.672 11.727 1 93.62 97 THR A N 1
ATOM 796 C CA . THR A 1 97 ? -8.586 23.328 13.008 1 93.62 97 THR A CA 1
ATOM 797 C C . THR A 1 97 ? -7.539 23.344 14.117 1 93.62 97 THR A C 1
ATOM 799 O O . THR A 1 97 ? -7.809 23.812 15.227 1 93.62 97 THR A O 1
ATOM 802 N N . GLN A 1 98 ? -6.363 22.875 13.859 1 89.56 98 GLN A N 1
ATOM 803 C CA . GLN A 1 98 ? -5.277 22.844 14.836 1 89.56 98 GLN A CA 1
ATOM 804 C C . GLN A 1 98 ? -4.805 24.266 15.164 1 89.56 98 GLN A C 1
ATOM 806 O O . GLN A 1 98 ? -4.445 24.562 16.297 1 89.56 98 GLN A O 1
ATOM 811 N N . ALA A 1 99 ? -4.664 25.141 14.188 1 84.31 99 ALA A N 1
ATOM 812 C CA . ALA A 1 99 ? -4.25 26.531 14.383 1 84.31 99 ALA A CA 1
ATOM 813 C C . ALA A 1 99 ? -5.258 27.281 15.25 1 84.31 99 ALA A C 1
ATOM 815 O O . ALA A 1 99 ? -4.883 28.125 16.062 1 84.31 99 ALA A O 1
ATOM 816 N N . ARG A 1 100 ? -6.527 26.922 15.117 1 87.31 100 ARG A N 1
ATOM 817 C CA . ARG A 1 100 ? -7.57 27.594 15.891 1 87.31 100 ARG A CA 1
ATOM 818 C C . ARG A 1 100 ? -7.543 27.141 17.344 1 87.31 100 ARG A C 1
ATOM 820 O O . ARG A 1 100 ? -7.883 27.906 18.25 1 87.31 100 ARG A O 1
ATOM 827 N N . ASN A 1 101 ? -7.09 25.969 17.594 1 79.44 101 ASN A N 1
ATOM 828 C CA . ASN A 1 101 ? -7.07 25.422 18.938 1 79.44 101 ASN A CA 1
ATOM 829 C C . ASN A 1 101 ? -5.801 25.844 19.688 1 79.44 101 ASN A C 1
ATOM 831 O O . ASN A 1 101 ? -5.754 25.781 20.922 1 79.44 101 ASN A O 1
ATOM 835 N N . ASP A 1 102 ? -4.805 26.25 19.047 1 65.44 102 ASP A N 1
ATOM 836 C CA . ASP A 1 102 ? -3.617 26.75 19.734 1 65.44 102 ASP A CA 1
ATOM 837 C C . ASP A 1 102 ? -3.752 28.234 20.062 1 65.44 102 ASP A C 1
ATOM 839 O O . ASP A 1 102 ? -4.32 29 19.281 1 65.44 102 ASP A O 1
ATOM 843 N N . MET B 1 1 ? -13.445 -0.923 -13.594 1 75.25 1 MET B N 1
ATOM 844 C CA . MET B 1 1 ? -12.328 -1.793 -13.961 1 75.25 1 MET B CA 1
ATOM 845 C C . MET B 1 1 ? -11.82 -2.576 -12.758 1 75.25 1 MET B C 1
ATOM 847 O O . MET B 1 1 ? -11.922 -2.107 -11.625 1 75.25 1 MET B O 1
ATOM 851 N N . VAL B 1 2 ? -11.492 -3.867 -12.992 1 87.88 2 VAL B N 1
ATOM 852 C CA . VAL B 1 2 ? -10.945 -4.711 -11.938 1 87.88 2 VAL B CA 1
ATOM 853 C C . VAL B 1 2 ? -9.555 -4.215 -11.547 1 87.88 2 VAL B C 1
ATOM 855 O O . VAL B 1 2 ? -8.805 -3.717 -12.391 1 87.88 2 VAL B O 1
ATOM 858 N N . HIS B 1 3 ? -9.32 -4.082 -10.352 1 97.19 3 HIS B N 1
ATOM 859 C CA . HIS B 1 3 ? -8.078 -3.562 -9.797 1 97.19 3 HIS B CA 1
ATOM 860 C C . HIS B 1 3 ? -7.711 -4.266 -8.5 1 97.19 3 HIS B C 1
ATOM 862 O O . HIS B 1 3 ? -8.57 -4.461 -7.633 1 97.19 3 HIS B O 1
ATOM 868 N N . THR B 1 4 ? -6.484 -4.75 -8.422 1 98.62 4 THR B N 1
ATOM 869 C CA . THR B 1 4 ? -5.988 -5.402 -7.215 1 98.62 4 THR B CA 1
ATOM 870 C C . THR B 1 4 ? -4.699 -4.742 -6.734 1 98.62 4 THR B C 1
ATOM 872 O O . THR B 1 4 ? -3.764 -4.555 -7.516 1 98.62 4 THR B O 1
ATOM 875 N N .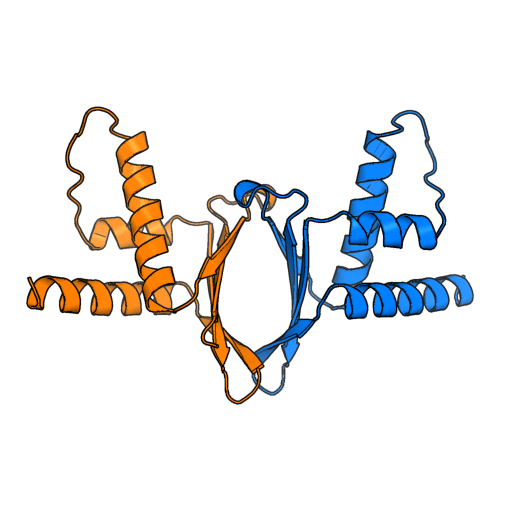 ILE B 1 5 ? -4.664 -4.371 -5.457 1 98.75 5 ILE B N 1
ATOM 876 C CA . ILE B 1 5 ? -3.48 -3.795 -4.828 1 98.75 5 ILE B CA 1
ATOM 877 C C . ILE B 1 5 ? -2.801 -4.844 -3.951 1 98.75 5 ILE B C 1
ATOM 879 O O . ILE B 1 5 ? -3.451 -5.488 -3.127 1 98.75 5 ILE B O 1
ATOM 883 N N . LEU B 1 6 ? -1.548 -5.035 -4.176 1 98.88 6 LEU B N 1
ATOM 884 C CA . LEU B 1 6 ? -0.744 -5.934 -3.355 1 98.88 6 LEU B CA 1
ATOM 885 C C . LEU B 1 6 ? 0.088 -5.152 -2.346 1 98.88 6 LEU B C 1
ATOM 887 O O . LEU B 1 6 ? 0.797 -4.211 -2.713 1 98.88 6 LEU B O 1
ATOM 891 N N . LEU B 1 7 ? -0.051 -5.422 -1.083 1 98.75 7 LEU B N 1
ATOM 892 C CA . LEU B 1 7 ? 0.751 -4.855 -0.004 1 98.75 7 LEU B CA 1
ATOM 893 C C . LEU B 1 7 ? 1.711 -5.895 0.563 1 98.75 7 LEU B C 1
ATOM 895 O O . LEU B 1 7 ? 1.282 -6.957 1.022 1 98.75 7 LEU B O 1
ATOM 899 N N . ILE B 1 8 ? 2.965 -5.602 0.533 1 98.62 8 ILE B N 1
ATOM 900 C CA . ILE B 1 8 ? 3.961 -6.555 1.009 1 98.62 8 ILE B CA 1
ATOM 901 C C . ILE B 1 8 ? 4.887 -5.875 2.018 1 98.62 8 ILE B C 1
ATOM 903 O O . ILE B 1 8 ? 5.285 -4.723 1.824 1 98.62 8 ILE B O 1
ATOM 907 N N . GLN B 1 9 ? 5.16 -6.52 3.088 1 98.38 9 GLN B N 1
ATOM 908 C CA . GLN B 1 9 ? 6.258 -6.219 3.998 1 98.38 9 GLN B CA 1
ATOM 909 C C . GLN B 1 9 ? 7.207 -7.406 4.129 1 98.38 9 GLN B C 1
ATOM 911 O O . GLN B 1 9 ? 6.984 -8.297 4.953 1 98.38 9 GLN B O 1
ATOM 916 N N . PRO B 1 10 ? 8.289 -7.34 3.316 1 97.19 10 PRO B N 1
ATOM 917 C CA . PRO B 1 10 ? 9.1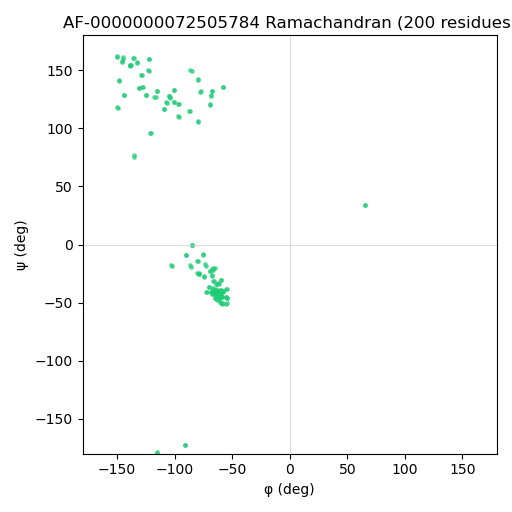56 -8.523 3.26 1 97.19 10 PRO B CA 1
ATOM 918 C C . PRO B 1 10 ? 9.836 -8.82 4.598 1 97.19 10 PRO B C 1
ATOM 920 O O . PRO B 1 10 ? 9.992 -9.984 4.965 1 97.19 10 PRO B O 1
ATOM 923 N N . THR B 1 11 ? 10.281 -7.812 5.25 1 97.38 11 THR B N 1
ATOM 924 C CA . THR B 1 11 ? 10.977 -7.996 6.516 1 97.38 11 THR B CA 1
ATOM 925 C C . THR B 1 11 ? 10.195 -7.367 7.664 1 97.38 11 THR B C 1
ATOM 927 O O . THR B 1 11 ? 9.125 -6.789 7.449 1 97.38 11 THR B O 1
ATOM 930 N N . ILE B 1 12 ? 10.789 -7.477 8.836 1 96.56 12 ILE B N 1
ATOM 931 C CA . ILE B 1 12 ? 10.109 -6.969 10.023 1 96.56 12 ILE B CA 1
ATOM 932 C C . ILE B 1 12 ? 10.141 -5.441 10.023 1 96.56 12 ILE B C 1
ATOM 934 O O . ILE B 1 12 ? 9.359 -4.797 10.727 1 96.56 12 ILE B O 1
ATOM 938 N N . ARG B 1 13 ? 11.031 -4.84 9.211 1 96.25 13 ARG B N 1
ATOM 939 C CA . ARG B 1 13 ? 11.18 -3.391 9.164 1 96.25 13 ARG B CA 1
ATOM 940 C C . ARG B 1 13 ? 10.062 -2.754 8.344 1 96.25 13 ARG B C 1
ATOM 942 O O . ARG B 1 13 ? 9.883 -3.084 7.164 1 96.25 13 ARG B O 1
ATOM 949 N N . PRO B 1 14 ? 9.422 -1.745 8.859 1 94.38 14 PRO B N 1
ATOM 950 C CA . PRO B 1 14 ? 8.336 -1.083 8.133 1 94.38 14 PRO B CA 1
ATOM 951 C C . PRO B 1 14 ? 8.82 -0.359 6.879 1 94.38 14 PRO B C 1
ATOM 953 O O . PRO B 1 14 ? 8.055 -0.172 5.934 1 94.38 14 PRO B O 1
ATOM 956 N N . ASP B 1 15 ? 10.094 -0.06 6.891 1 93.81 15 ASP B N 1
ATOM 957 C CA . ASP B 1 15 ? 10.609 0.671 5.738 1 93.81 15 ASP B CA 1
ATOM 958 C C . ASP B 1 15 ? 10.758 -0.246 4.527 1 93.81 15 ASP B C 1
ATOM 960 O O . ASP B 1 15 ? 10.984 0.224 3.41 1 93.81 15 ASP B O 1
ATOM 964 N N . SER B 1 16 ? 10.586 -1.524 4.695 1 96.25 16 SER B N 1
ATOM 965 C CA . SER B 1 16 ? 10.648 -2.479 3.594 1 96.25 16 SER B CA 1
ATOM 966 C C . SER B 1 16 ? 9.305 -2.586 2.883 1 96.25 16 SER B C 1
ATOM 968 O O . SER B 1 16 ? 9.18 -3.295 1.882 1 96.25 16 SER B O 1
ATOM 970 N N . ARG B 1 17 ? 8.336 -1.843 3.338 1 98.25 17 ARG B N 1
ATOM 971 C CA . ARG B 1 17 ? 6.977 -1.923 2.807 1 98.25 17 ARG B CA 1
ATOM 972 C C . ARG B 1 17 ? 6.914 -1.385 1.382 1 98.25 17 ARG B C 1
ATOM 974 O O . ARG B 1 17 ? 7.41 -0.292 1.103 1 98.25 17 ARG B O 1
ATOM 981 N N . THR B 1 18 ? 6.332 -2.219 0.532 1 98.19 18 THR B N 1
ATOM 982 C CA . THR B 1 18 ? 6.09 -1.819 -0.85 1 98.19 18 THR B CA 1
ATOM 983 C C . THR B 1 18 ? 4.691 -2.236 -1.296 1 98.19 18 THR B C 1
ATOM 985 O O . THR B 1 18 ? 4.039 -3.041 -0.632 1 98.19 18 THR B O 1
ATOM 988 N N . TRP B 1 19 ? 4.207 -1.617 -2.326 1 98.56 19 TRP B N 1
ATOM 989 C CA . TRP B 1 19 ? 2.922 -2.027 -2.885 1 98.56 19 TRP B CA 1
ATOM 990 C C . TRP B 1 19 ? 2.961 -2.016 -4.41 1 98.56 19 TRP B C 1
ATOM 992 O O . TRP B 1 19 ? 3.84 -1.392 -5.008 1 98.56 19 TRP B O 1
ATOM 1002 N N . SER B 1 20 ? 2.145 -2.812 -4.984 1 98.19 20 SER B N 1
ATOM 1003 C CA . SER B 1 20 ? 1.948 -2.895 -6.43 1 98.19 20 SER B CA 1
ATOM 1004 C C . SER B 1 20 ? 0.47 -3.029 -6.777 1 98.19 20 SER B C 1
ATOM 1006 O O . SER B 1 20 ? -0.339 -3.428 -5.938 1 98.19 20 SER B O 1
ATOM 1008 N N . ASP B 1 21 ? 0.124 -2.605 -7.945 1 97.62 21 ASP B N 1
ATOM 1009 C CA . ASP B 1 21 ? -1.255 -2.781 -8.391 1 97.62 21 ASP B CA 1
ATOM 1010 C C . ASP B 1 21 ? -1.312 -3.559 -9.703 1 97.62 21 ASP B C 1
ATOM 1012 O O . ASP B 1 21 ? -0.344 -3.572 -10.469 1 97.62 21 ASP B O 1
ATOM 1016 N N . TYR B 1 22 ? -2.385 -4.277 -9.867 1 97.81 22 TYR B N 1
ATOM 1017 C CA . TYR B 1 22 ? -2.615 -5.16 -11.008 1 97.81 22 TYR B CA 1
ATOM 1018 C C . TYR B 1 22 ? -4.008 -4.945 -11.586 1 97.81 22 TYR B C 1
ATOM 1020 O O . TYR B 1 22 ? -4.93 -4.535 -10.875 1 97.81 22 TYR B O 1
ATOM 1028 N N . GLU B 1 23 ? -4.148 -5.301 -12.82 1 96.06 23 GLU B N 1
ATOM 1029 C CA . GLU B 1 23 ? -5.43 -5.117 -13.492 1 96.06 23 GLU B CA 1
ATOM 1030 C C . GLU B 1 23 ? -6.41 -6.227 -13.133 1 96.06 23 GLU B C 1
ATOM 1032 O O . GLU B 1 23 ? -7.613 -6.102 -13.367 1 96.06 23 GLU B O 1
ATOM 1037 N N . SER B 1 24 ? -5.887 -7.355 -12.516 1 96.38 24 SER B N 1
ATOM 1038 C CA . SER B 1 24 ? -6.738 -8.453 -12.07 1 96.38 24 SER B CA 1
ATOM 1039 C C . SER B 1 24 ? -6.148 -9.156 -10.859 1 96.38 24 SER B C 1
ATOM 1041 O O . SER B 1 24 ? -4.957 -9.016 -10.57 1 96.38 24 SER B O 1
ATOM 1043 N N . THR B 1 25 ? -7.047 -9.883 -10.195 1 97.44 25 THR B N 1
ATOM 1044 C CA . THR B 1 25 ? -6.602 -10.688 -9.062 1 97.44 25 THR B CA 1
ATOM 1045 C C . THR B 1 25 ? -5.633 -11.773 -9.516 1 97.44 25 THR B C 1
ATOM 1047 O O . THR B 1 25 ? -4.641 -12.047 -8.836 1 97.44 25 THR B O 1
ATOM 1050 N N . THR B 1 26 ? -5.906 -12.352 -10.656 1 96.69 26 THR B N 1
ATOM 1051 C CA . THR B 1 26 ? -5.031 -13.383 -11.195 1 96.69 26 THR B CA 1
ATOM 1052 C C . THR B 1 26 ? -3.637 -12.828 -11.469 1 96.69 26 THR B C 1
ATOM 1054 O O . THR B 1 26 ? -2.633 -13.461 -11.141 1 96.69 26 THR B O 1
ATOM 1057 N N . ASP B 1 27 ? -3.588 -11.695 -12.117 1 97.69 27 ASP B N 1
ATOM 1058 C CA . ASP B 1 27 ? -2.305 -11.055 -12.367 1 97.69 27 ASP B CA 1
ATOM 1059 C C . ASP B 1 27 ? -1.543 -10.828 -11.062 1 97.69 27 ASP B C 1
ATOM 1061 O O . ASP B 1 27 ? -0.315 -10.938 -11.023 1 97.69 27 ASP B O 1
ATOM 1065 N N . CYS B 1 28 ? -2.234 -10.477 -10.031 1 98.5 28 CYS B N 1
ATOM 1066 C CA . CYS B 1 28 ? -1.629 -10.242 -8.727 1 98.5 28 CYS B CA 1
ATOM 1067 C C . CYS B 1 28 ? -1.042 -11.531 -8.156 1 98.5 28 CYS B C 1
ATOM 1069 O O . CYS B 1 28 ? 0.096 -11.547 -7.688 1 98.5 28 CYS B O 1
ATOM 1071 N N . LEU B 1 29 ? -1.823 -12.586 -8.25 1 98.44 29 LEU B N 1
ATOM 1072 C CA . LEU B 1 29 ? -1.357 -13.875 -7.75 1 98.44 29 LEU B CA 1
ATOM 1073 C C . LEU B 1 29 ? -0.123 -14.344 -8.516 1 98.44 29 LEU B C 1
ATOM 1075 O O . LEU B 1 29 ? 0.835 -14.836 -7.918 1 98.44 29 LEU B O 1
ATOM 1079 N N . GLU B 1 30 ? -0.183 -14.18 -9.805 1 97.69 30 GLU B N 1
ATOM 1080 C CA . GLU B 1 30 ? 0.985 -14.492 -10.625 1 97.69 30 GLU B CA 1
ATOM 1081 C C . GLU B 1 30 ? 2.182 -13.633 -10.227 1 97.69 30 GLU B C 1
ATOM 1083 O O . GLU B 1 30 ? 3.322 -14.102 -10.234 1 97.69 30 GLU B O 1
ATOM 1088 N N . GLY B 1 31 ? 1.878 -12.391 -9.945 1 97.94 31 GLY B N 1
ATOM 1089 C CA . GLY B 1 31 ? 2.93 -11.5 -9.484 1 97.94 31 GLY B CA 1
ATOM 1090 C C . GLY B 1 31 ? 3.621 -11.984 -8.227 1 97.94 31 GLY B C 1
ATOM 1091 O O . GLY B 1 31 ? 4.84 -11.875 -8.102 1 97.94 31 GLY B O 1
ATOM 1092 N N . ILE B 1 32 ? 2.861 -12.5 -7.348 1 98.31 32 ILE B N 1
ATOM 1093 C CA . ILE B 1 32 ? 3.422 -13.039 -6.113 1 98.31 32 ILE B CA 1
ATOM 1094 C C . ILE B 1 32 ? 4.328 -14.227 -6.434 1 98.31 32 ILE B C 1
ATOM 1096 O O . ILE B 1 32 ? 5.414 -14.359 -5.863 1 98.31 32 ILE B O 1
ATOM 1100 N N . CYS B 1 33 ? 3.932 -15.102 -7.363 1 97.06 33 CYS B N 1
ATOM 1101 C CA . CYS B 1 33 ? 4.77 -16.219 -7.793 1 97.06 33 CYS B CA 1
ATOM 1102 C C . CYS B 1 33 ? 6.062 -15.711 -8.422 1 97.06 33 CYS B C 1
ATOM 1104 O O . CYS B 1 33 ? 7.133 -16.281 -8.188 1 97.06 33 CYS B O 1
ATOM 1106 N N . LYS B 1 34 ? 5.961 -14.719 -9.18 1 96 34 LYS B N 1
ATOM 1107 C CA . LYS B 1 34 ? 7.141 -14.148 -9.82 1 96 34 LYS B CA 1
ATOM 1108 C C . LYS B 1 34 ? 8.117 -13.586 -8.781 1 96 34 LYS B C 1
ATOM 1110 O O . LYS B 1 34 ? 9.328 -13.672 -8.953 1 96 34 LYS B O 1
ATOM 1115 N N . ILE B 1 35 ? 7.578 -12.883 -7.742 1 96.44 35 ILE B N 1
ATOM 1116 C CA . ILE B 1 35 ? 8.414 -12.375 -6.664 1 96.44 35 ILE B CA 1
ATOM 1117 C C . ILE B 1 35 ? 9.234 -13.516 -6.059 1 96.44 35 ILE B C 1
ATOM 1119 O O . ILE B 1 35 ? 10.438 -13.375 -5.832 1 96.44 35 ILE B O 1
ATOM 1123 N N . TYR B 1 36 ? 8.586 -14.625 -5.793 1 96.69 36 TYR B N 1
ATOM 1124 C CA . TYR B 1 36 ? 9.273 -15.789 -5.246 1 96.69 36 TYR B CA 1
ATOM 1125 C C . TYR B 1 36 ? 10.328 -16.312 -6.219 1 96.69 36 TYR B C 1
ATOM 1127 O O . TYR B 1 36 ? 11.445 -16.641 -5.812 1 96.69 36 TYR B O 1
ATOM 1135 N N . GLU B 1 37 ? 9.977 -16.406 -7.504 1 95.19 37 GLU B N 1
ATOM 1136 C CA . GLU B 1 37 ? 10.891 -16.906 -8.531 1 95.19 37 GLU B CA 1
ATOM 1137 C C . GLU B 1 37 ? 12.141 -16.016 -8.617 1 95.19 37 GLU B C 1
ATOM 1139 O O . GLU B 1 37 ? 13.258 -16.531 -8.758 1 95.19 37 GLU B O 1
ATOM 1144 N N . GLU B 1 38 ? 11.938 -14.758 -8.547 1 93.62 38 GLU B N 1
ATOM 1145 C CA . GLU B 1 38 ? 13.07 -13.836 -8.562 1 93.62 38 GLU B CA 1
ATOM 1146 C C . GLU B 1 38 ? 13.938 -14.016 -7.32 1 93.62 38 GLU B C 1
ATOM 1148 O O . GLU B 1 38 ? 15.164 -13.922 -7.398 1 93.62 38 GLU B O 1
ATOM 1153 N N . PHE B 1 39 ? 13.305 -14.172 -6.211 1 93.38 39 PHE B N 1
ATOM 1154 C CA . PHE B 1 39 ? 14.016 -14.453 -4.973 1 93.38 39 PHE B CA 1
ATOM 1155 C C . PHE B 1 39 ? 14.898 -15.688 -5.121 1 93.38 39 PHE B C 1
ATOM 1157 O O . PHE B 1 39 ? 16.078 -15.672 -4.746 1 93.38 39 PHE B O 1
ATOM 1164 N N . LEU B 1 40 ? 14.328 -16.781 -5.742 1 93.62 40 LEU B N 1
ATOM 1165 C CA . LEU B 1 40 ? 15.055 -18.016 -5.945 1 93.62 40 LEU B CA 1
ATOM 1166 C C . LEU B 1 40 ? 16.234 -17.812 -6.895 1 93.62 40 LEU B C 1
ATOM 1168 O O . LEU B 1 40 ? 17.312 -18.375 -6.688 1 93.62 40 LEU B O 1
ATOM 1172 N N . LYS B 1 41 ? 15.922 -17.047 -7.895 1 92.88 41 LYS B N 1
ATOM 1173 C CA . LYS B 1 41 ? 16.969 -16.766 -8.875 1 92.88 41 LYS B CA 1
ATOM 1174 C C . LYS B 1 41 ? 18.141 -16.016 -8.227 1 92.88 41 LYS B C 1
ATOM 1176 O O . LYS B 1 41 ? 19.297 -16.297 -8.523 1 92.88 41 LYS B O 1
ATOM 1181 N N . LYS B 1 42 ? 17.891 -15.094 -7.391 1 90.88 42 LYS B N 1
ATOM 1182 C CA . LYS B 1 42 ? 18.922 -14.32 -6.703 1 90.88 42 LYS B CA 1
ATOM 1183 C C . LYS B 1 42 ? 19.719 -15.203 -5.746 1 90.88 42 LYS B C 1
ATOM 1185 O O . LYS B 1 42 ? 20.922 -14.992 -5.547 1 90.88 42 LYS B O 1
ATOM 1190 N N . GLN B 1 43 ? 19.078 -16.156 -5.23 1 90.56 43 GLN B N 1
ATOM 1191 C CA . GLN B 1 43 ? 19.734 -17.094 -4.328 1 90.56 43 GLN B CA 1
ATOM 1192 C C . GLN B 1 43 ? 20.547 -18.125 -5.105 1 90.56 43 GLN B C 1
ATOM 1194 O O . GLN B 1 43 ? 21.516 -18.688 -4.574 1 90.56 43 GLN B O 1
ATOM 1199 N N . ASN B 1 44 ? 20.109 -18.312 -6.316 1 88.94 44 ASN B N 1
ATOM 1200 C CA . ASN B 1 44 ? 20.766 -19.297 -7.176 1 88.94 44 ASN B CA 1
ATOM 1201 C C . ASN B 1 44 ? 20.984 -18.75 -8.586 1 88.94 44 ASN B C 1
ATOM 1203 O O . ASN B 1 44 ? 20.359 -19.219 -9.539 1 88.94 44 ASN B O 1
ATOM 1207 N N . PRO B 1 45 ? 21.969 -17.906 -8.75 1 84.88 45 PRO B N 1
ATOM 1208 C CA . PRO B 1 45 ? 22.172 -17.203 -10.016 1 84.88 45 PRO B CA 1
ATOM 1209 C C . PRO B 1 45 ? 22.562 -18.141 -11.156 1 84.88 45 PRO B C 1
ATOM 1211 O O . PRO B 1 45 ? 22.328 -17.828 -12.328 1 84.88 45 PRO B O 1
ATOM 1214 N N . SER B 1 46 ? 23 -19.188 -10.859 1 84.19 46 SER B N 1
ATOM 1215 C CA . SER B 1 46 ? 23.531 -20.078 -11.883 1 84.19 46 SER B CA 1
ATOM 1216 C C . SER B 1 46 ? 22.438 -21 -12.438 1 84.19 46 SER B C 1
ATOM 1218 O O . SER B 1 46 ? 22.625 -21.641 -13.469 1 84.19 46 SER B O 1
ATOM 1220 N N . MET B 1 47 ? 21.344 -21 -11.859 1 77 47 MET B N 1
ATOM 1221 C CA . MET B 1 47 ? 20.281 -21.906 -12.297 1 77 47 MET B CA 1
ATOM 1222 C C . MET B 1 47 ? 19.453 -21.266 -13.398 1 77 47 MET B C 1
ATOM 1224 O O . MET B 1 47 ? 18.984 -20.125 -13.25 1 77 47 MET B O 1
ATOM 1228 N N . ALA B 1 48 ? 19.531 -21.875 -14.555 1 71.62 48 ALA B N 1
ATOM 1229 C CA . ALA B 1 48 ? 18.828 -21.359 -15.727 1 71.62 48 ALA B CA 1
ATOM 1230 C C . ALA B 1 48 ? 17.328 -21.5 -15.562 1 71.62 48 ALA B C 1
ATOM 1232 O O . ALA B 1 48 ? 16.562 -20.594 -15.945 1 71.62 48 ALA B O 1
ATOM 1233 N N . SER B 1 49 ? 16.922 -22.703 -14.984 1 82.62 49 SER B N 1
ATOM 1234 C CA . SER B 1 49 ? 15.5 -22.984 -14.797 1 82.62 49 SER B CA 1
ATOM 1235 C C . SER B 1 49 ? 15.148 -23.141 -13.32 1 82.62 49 SER B C 1
ATOM 1237 O O . SER B 1 49 ? 15.898 -23.766 -12.562 1 82.62 49 SER B O 1
ATOM 1239 N N . ILE B 1 50 ? 14.172 -22.391 -12.914 1 83.94 50 ILE B N 1
ATOM 1240 C CA . ILE B 1 50 ? 13.773 -22.438 -11.516 1 83.94 50 ILE B CA 1
ATOM 1241 C C . ILE B 1 50 ? 12.578 -23.375 -11.344 1 83.94 50 ILE B C 1
ATOM 1243 O O . ILE B 1 50 ? 11.57 -23.234 -12.039 1 83.94 50 ILE B O 1
ATOM 1247 N N . THR B 1 51 ? 12.805 -24.531 -10.688 1 86.38 51 THR B N 1
ATOM 1248 C CA . THR B 1 51 ? 11.719 -25.422 -10.305 1 86.38 51 THR B CA 1
ATOM 1249 C C . THR B 1 51 ? 11.602 -25.516 -8.789 1 86.38 51 THR B C 1
ATOM 1251 O O . THR B 1 51 ? 12.609 -25.5 -8.078 1 86.38 51 THR B O 1
ATOM 1254 N N . TYR B 1 52 ? 10.398 -25.375 -8.383 1 91.06 52 TYR B N 1
ATOM 1255 C CA . TYR B 1 52 ? 10.172 -25.438 -6.945 1 91.06 52 TYR B CA 1
ATOM 1256 C C . TYR B 1 52 ? 8.836 -26.109 -6.641 1 91.06 52 TYR B C 1
ATOM 1258 O O . TYR B 1 52 ? 7.953 -26.188 -7.5 1 91.06 52 TYR B O 1
ATOM 1266 N N . ASP B 1 53 ? 8.734 -26.562 -5.379 1 92.25 53 ASP B N 1
ATOM 1267 C CA . ASP B 1 53 ? 7.465 -27.078 -4.871 1 92.25 53 ASP B CA 1
ATOM 1268 C C . ASP B 1 53 ? 6.594 -25.953 -4.32 1 92.25 53 ASP B C 1
ATOM 1270 O O . ASP B 1 53 ? 7.102 -24.984 -3.756 1 92.25 53 ASP B O 1
ATOM 1274 N N . VAL B 1 54 ? 5.203 -26.188 -4.438 1 93.56 54 VAL B N 1
ATOM 1275 C CA . VAL B 1 54 ? 4.246 -25.203 -3.949 1 93.56 54 VAL B CA 1
ATOM 1276 C C . VAL B 1 54 ? 4.445 -24.984 -2.449 1 93.56 54 VAL B C 1
ATOM 1278 O O . VAL B 1 54 ? 4.234 -23.891 -1.937 1 93.56 54 VAL B O 1
ATOM 1281 N N . SER B 1 55 ? 4.895 -26.047 -1.77 1 95.31 55 SER B N 1
ATOM 1282 C CA . SER B 1 55 ? 5.125 -25.922 -0.333 1 95.31 55 SER B CA 1
ATOM 128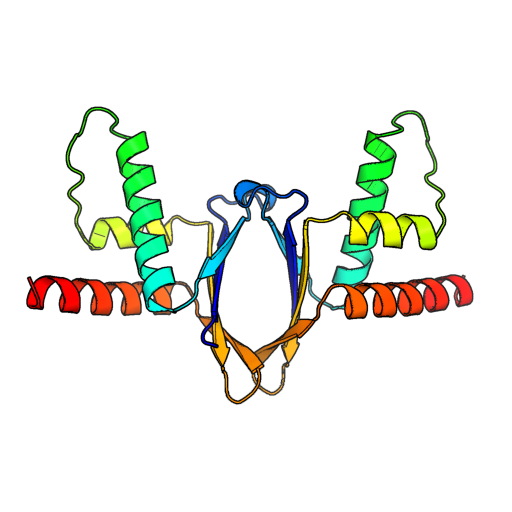3 C C . SER B 1 55 ? 6.223 -24.906 -0.029 1 95.31 55 SER B C 1
ATOM 1285 O O . SER B 1 55 ? 6.172 -24.219 0.992 1 95.31 55 SER B O 1
ATOM 1287 N N . HIS B 1 56 ? 7.215 -24.844 -0.947 1 96.31 56 HIS B N 1
ATOM 1288 C CA . HIS B 1 56 ? 8.281 -23.875 -0.771 1 96.31 56 HIS B CA 1
ATOM 1289 C C . HIS B 1 56 ? 7.773 -22.453 -0.985 1 96.31 56 HIS B C 1
ATOM 1291 O O . HIS B 1 56 ? 8.203 -21.516 -0.3 1 96.31 56 HIS B O 1
ATOM 1297 N N . LEU B 1 57 ? 6.883 -22.328 -1.906 1 97 57 LEU B N 1
ATOM 1298 C CA . LEU B 1 57 ? 6.242 -21.031 -2.123 1 97 57 LEU B CA 1
ATOM 1299 C C . LEU B 1 57 ? 5.465 -20.594 -0.885 1 97 57 LEU B C 1
ATOM 1301 O O . LEU B 1 57 ? 5.562 -19.453 -0.461 1 97 57 LEU B O 1
ATOM 1305 N N . TYR B 1 58 ? 4.77 -21.469 -0.27 1 97.44 58 TYR B N 1
ATOM 1306 C CA . TYR B 1 58 ? 4.008 -21.172 0.938 1 97.44 58 TYR B CA 1
ATOM 1307 C C . TYR B 1 58 ? 4.93 -20.75 2.072 1 97.44 58 TYR B C 1
ATOM 1309 O O . TYR B 1 58 ? 4.617 -19.812 2.812 1 97.44 58 TYR B O 1
ATOM 1317 N N . GLU B 1 59 ? 6.004 -21.469 2.17 1 97.25 59 GLU B N 1
ATOM 1318 C CA . GLU B 1 59 ? 6.977 -21.125 3.201 1 97.25 59 GLU B CA 1
ATOM 1319 C C . GLU B 1 59 ? 7.523 -19.719 2.988 1 97.25 59 GLU B C 1
ATOM 1321 O O . GLU B 1 59 ? 7.699 -18.953 3.947 1 97.25 59 GLU B O 1
ATOM 1326 N N . PHE B 1 60 ? 7.848 -19.469 1.76 1 97.56 60 PHE B N 1
ATOM 1327 C CA . PHE B 1 60 ? 8.312 -18.125 1.411 1 97.56 60 PHE B CA 1
ATOM 1328 C C . PHE B 1 60 ? 7.293 -17.078 1.829 1 97.56 60 PHE B C 1
ATOM 1330 O O . PHE B 1 60 ? 7.648 -16.078 2.461 1 97.56 60 PHE B O 1
ATOM 1337 N N . ILE B 1 61 ? 6.031 -17.297 1.428 1 98.19 61 ILE B N 1
ATOM 1338 C CA . ILE B 1 61 ? 4.957 -16.375 1.741 1 98.19 61 ILE B CA 1
ATOM 1339 C C . ILE B 1 61 ? 4.836 -16.203 3.256 1 98.19 61 ILE B C 1
ATOM 1341 O O . ILE B 1 61 ? 4.688 -15.094 3.758 1 98.19 61 ILE B O 1
ATOM 1345 N N . ASP B 1 62 ? 4.992 -17.281 4.012 1 97.81 62 ASP B N 1
ATOM 1346 C CA . ASP B 1 62 ? 4.859 -17.266 5.465 1 97.81 62 ASP B CA 1
ATOM 1347 C C . ASP B 1 62 ? 5.988 -16.453 6.109 1 97.81 62 ASP B C 1
ATOM 1349 O O . ASP B 1 62 ? 5.82 -15.914 7.203 1 97.81 62 ASP B O 1
ATOM 1353 N N . LYS B 1 63 ? 7.082 -16.422 5.41 1 97 63 LYS B N 1
ATOM 1354 C CA . LYS B 1 63 ? 8.25 -15.727 5.953 1 97 63 LYS B CA 1
ATOM 1355 C C . LYS B 1 63 ? 8.133 -14.219 5.77 1 97 63 LYS B C 1
ATOM 1357 O O . LYS B 1 63 ? 8.859 -13.445 6.406 1 97 63 LYS B O 1
ATOM 1362 N N . LEU B 1 64 ? 7.375 -13.828 4.816 1 97.81 64 LEU B N 1
ATOM 1363 C CA . LEU B 1 64 ? 7.109 -12.398 4.699 1 97.81 64 LEU B CA 1
ATOM 1364 C C . LEU B 1 64 ? 6.48 -11.859 5.98 1 97.81 64 LEU B C 1
ATOM 1366 O O . LEU B 1 64 ? 5.578 -12.484 6.547 1 97.81 64 LEU B O 1
ATOM 1370 N N . SER B 1 65 ? 6.934 -10.719 6.453 1 98.12 65 SER B N 1
ATOM 1371 C CA . SER B 1 65 ? 6.367 -10.125 7.66 1 98.12 65 SER B CA 1
ATOM 1372 C C . SER B 1 65 ? 4.887 -9.812 7.477 1 98.12 65 SER B C 1
ATOM 1374 O O . SER B 1 65 ? 4.082 -10.039 8.383 1 98.12 65 SER B O 1
ATOM 1376 N N . ASP B 1 66 ? 4.535 -9.281 6.309 1 97.88 66 ASP B N 1
ATOM 1377 C CA . ASP B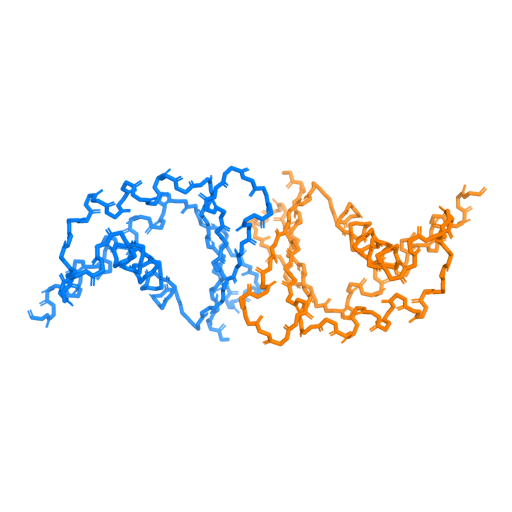 1 66 ? 3.135 -9.031 5.984 1 97.88 66 ASP B CA 1
ATOM 1378 C C . ASP B 1 66 ? 2.883 -9.18 4.484 1 97.88 66 ASP B C 1
ATOM 1380 O O . ASP B 1 66 ? 3.732 -8.82 3.668 1 97.88 66 ASP B O 1
ATOM 1384 N N . LEU B 1 67 ? 1.796 -9.719 4.137 1 98.62 67 LEU B N 1
ATOM 1385 C CA . LEU B 1 67 ? 1.32 -9.859 2.766 1 98.62 67 LEU B CA 1
ATOM 1386 C C . LEU B 1 67 ? -0.203 -9.836 2.713 1 98.62 67 LEU B C 1
ATOM 1388 O O . LEU B 1 67 ? -0.865 -10.641 3.371 1 98.62 67 LEU B O 1
ATOM 1392 N N . SER B 1 68 ? -0.73 -8.883 2.043 1 98.56 68 SER B N 1
ATOM 1393 C CA . SER B 1 68 ? -2.172 -8.797 1.833 1 98.56 68 SER B CA 1
ATOM 1394 C C . SER B 1 68 ? -2.496 -8.211 0.463 1 98.56 68 SER B C 1
ATOM 1396 O O . SER B 1 68 ? -1.624 -7.648 -0.199 1 98.56 68 SER B O 1
ATOM 1398 N N . CYS B 1 69 ? -3.635 -8.484 -0.004 1 98.62 69 CYS B N 1
ATOM 1399 C CA . CYS B 1 69 ? -4.082 -7.812 -1.221 1 98.62 69 CYS B CA 1
ATOM 1400 C C . CYS B 1 69 ? -5.465 -7.199 -1.028 1 98.62 69 CYS B C 1
ATOM 1402 O O . CYS B 1 69 ? -6.246 -7.664 -0.197 1 98.62 69 CYS B O 1
ATOM 1404 N N . LEU B 1 70 ? -5.719 -6.109 -1.633 1 98.75 70 LEU B N 1
ATOM 1405 C CA . LEU B 1 70 ? -6.984 -5.383 -1.666 1 98.75 70 LEU B CA 1
ATOM 1406 C C . LEU B 1 70 ? -7.629 -5.477 -3.043 1 98.75 70 LEU B C 1
ATOM 1408 O O . LEU B 1 70 ? -7.09 -4.961 -4.023 1 98.75 70 LEU B O 1
ATOM 1412 N N . ILE B 1 71 ? -8.797 -6.102 -3.117 1 98.75 71 ILE B N 1
ATOM 1413 C CA . ILE B 1 71 ? -9.461 -6.332 -4.395 1 98.75 71 ILE B CA 1
ATOM 1414 C C . ILE B 1 71 ? -10.641 -5.371 -4.547 1 98.75 71 ILE B C 1
ATOM 1416 O O . ILE B 1 71 ? -11.508 -5.301 -3.672 1 98.75 71 ILE B O 1
ATOM 1420 N N . LEU B 1 72 ? -10.672 -4.68 -5.648 1 98.12 72 LEU B N 1
ATOM 1421 C CA . LEU B 1 72 ? -11.727 -3.705 -5.895 1 98.12 72 LEU B CA 1
ATOM 1422 C C . LEU B 1 72 ? -13.07 -4.398 -6.113 1 98.12 72 LEU B C 1
ATOM 1424 O O . LEU B 1 72 ? -13.188 -5.285 -6.961 1 98.12 72 LEU B O 1
ATOM 1428 N N . ASN B 1 73 ? -13.977 -4.109 -5.324 1 97.19 73 ASN B N 1
ATOM 1429 C CA . ASN B 1 73 ? -15.375 -4.398 -5.617 1 97.19 73 ASN B CA 1
ATOM 1430 C C . ASN B 1 73 ? -15.977 -3.361 -6.559 1 97.19 73 ASN B C 1
ATOM 1432 O O . ASN B 1 73 ? -16.25 -2.232 -6.148 1 97.19 73 ASN B O 1
ATOM 1436 N N . THR B 1 74 ? -16.172 -3.705 -7.727 1 95.62 74 THR B N 1
ATOM 1437 C CA . THR B 1 74 ? -16.547 -2.752 -8.766 1 95.62 74 THR B CA 1
ATOM 1438 C C . THR B 1 74 ? -17.969 -2.225 -8.539 1 95.62 74 THR B C 1
ATOM 1440 O O . THR B 1 74 ? -18.328 -1.165 -9.05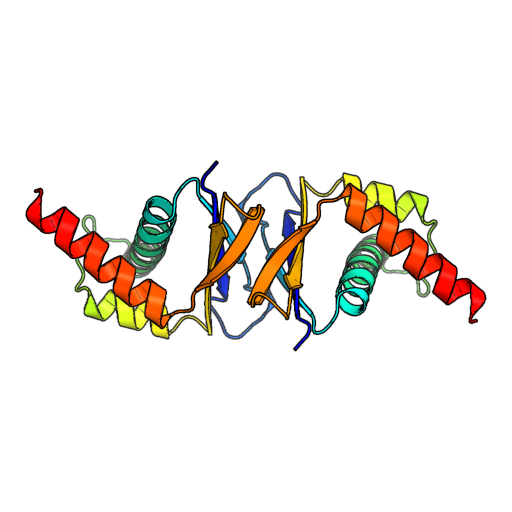5 1 95.62 74 THR B O 1
ATOM 1443 N N . GLU B 1 75 ? -18.797 -2.928 -7.824 1 95.12 75 GLU B N 1
ATOM 1444 C CA . GLU B 1 75 ? -20.156 -2.484 -7.527 1 95.12 75 GLU B CA 1
ATOM 1445 C C . GLU B 1 75 ? -20.156 -1.341 -6.516 1 95.12 75 GLU B C 1
ATOM 1447 O O . GLU B 1 75 ? -20.891 -0.367 -6.668 1 95.12 75 GLU B O 1
ATOM 1452 N N . THR B 1 76 ? -19.312 -1.422 -5.516 1 95.19 76 THR B N 1
ATOM 1453 C CA . THR B 1 76 ? -19.312 -0.445 -4.434 1 95.19 76 THR B CA 1
ATOM 1454 C C . THR B 1 76 ? -18.156 0.546 -4.598 1 95.19 76 THR B C 1
ATOM 1456 O O . THR B 1 76 ? -18.125 1.581 -3.928 1 95.19 76 THR B O 1
ATOM 1459 N N . CYS B 1 77 ? -17.109 0.205 -5.438 1 95.69 77 CYS B N 1
ATOM 1460 C CA . CYS B 1 77 ? -15.906 0.989 -5.648 1 95.69 77 CYS B CA 1
ATOM 1461 C C . CYS B 1 77 ? -15.078 1.077 -4.371 1 95.69 77 CYS B C 1
ATOM 1463 O O . CYS B 1 77 ? -14.516 2.129 -4.062 1 95.69 77 CYS B O 1
ATOM 1465 N N . GLN B 1 78 ? -15.125 -0.001 -3.613 1 97.88 78 GLN B N 1
ATOM 1466 C CA . GLN B 1 78 ? -14.328 -0.156 -2.4 1 97.88 78 GLN B CA 1
ATOM 1467 C C . GLN B 1 78 ? -13.438 -1.397 -2.479 1 97.88 78 GLN B C 1
ATOM 1469 O O . GLN B 1 78 ? -13.711 -2.307 -3.266 1 97.88 78 GLN B O 1
ATOM 1474 N N . TYR B 1 79 ? -12.453 -1.37 -1.679 1 98.56 79 TYR B N 1
ATOM 1475 C CA . TYR B 1 79 ? -11.508 -2.48 -1.724 1 98.56 79 TYR B CA 1
ATOM 1476 C C . TYR B 1 79 ? -11.773 -3.469 -0.593 1 98.56 79 TYR B C 1
ATOM 1478 O O . TYR B 1 79 ? -11.883 -3.074 0.57 1 98.56 79 TYR B O 1
ATOM 1486 N N . VAL B 1 80 ? -11.805 -4.746 -0.939 1 98.5 80 VAL B N 1
ATOM 1487 C CA . VAL B 1 80 ? -11.969 -5.836 0.015 1 98.5 80 VAL B CA 1
ATOM 1488 C C . VAL B 1 80 ? -10.609 -6.414 0.382 1 98.5 80 VAL B C 1
ATOM 1490 O O . VAL B 1 80 ? -9.852 -6.848 -0.494 1 98.5 80 VAL B O 1
ATOM 1493 N N . PRO B 1 81 ? -10.266 -6.387 1.66 1 98.38 81 PRO B N 1
ATOM 1494 C CA . PRO B 1 81 ? -8.953 -6.91 2.055 1 98.38 81 PRO B CA 1
ATOM 1495 C C . PRO B 1 81 ? -8.93 -8.438 2.145 1 98.38 81 PRO B C 1
ATOM 1497 O O . PRO B 1 81 ? -9.914 -9.047 2.57 1 98.38 81 PRO B O 1
ATOM 1500 N N . HIS B 1 82 ? -7.836 -9.07 1.734 1 98.69 82 HIS B N 1
ATOM 1501 C CA . HIS B 1 82 ? -7.578 -10.5 1.84 1 98.69 82 HIS B CA 1
ATOM 1502 C C . HIS B 1 82 ? -6.195 -10.766 2.428 1 98.69 82 HIS B C 1
ATOM 1504 O O . HIS B 1 82 ? -5.219 -10.109 2.057 1 98.69 82 HIS B O 1
ATOM 1510 N N . ASN B 1 83 ? -6.195 -11.688 3.344 1 97.94 83 ASN B N 1
ATOM 1511 C CA . ASN B 1 83 ? -4.973 -11.938 4.098 1 97.94 83 ASN B CA 1
ATOM 1512 C C . ASN B 1 83 ? -4.113 -13.008 3.43 1 97.94 83 ASN B C 1
ATOM 1514 O O . ASN B 1 83 ? -4.426 -13.461 2.33 1 97.94 83 ASN B O 1
ATOM 1518 N N . LYS B 1 84 ? -3.072 -13.383 4.141 1 97.5 84 LYS B N 1
ATOM 1519 C CA . LYS B 1 84 ? -2.072 -14.32 3.645 1 97.5 84 LYS B CA 1
ATOM 1520 C C . LYS B 1 84 ? -2.695 -15.688 3.357 1 97.5 84 LYS B C 1
ATOM 1522 O O . LYS B 1 84 ? -2.393 -16.312 2.34 1 97.5 84 LYS B O 1
ATOM 1527 N N . ASP B 1 85 ? -3.529 -16.141 4.199 1 97.69 85 ASP B N 1
ATOM 1528 C CA . ASP B 1 85 ? -4.133 -17.469 4.039 1 97.69 85 ASP B CA 1
ATOM 1529 C C . ASP B 1 85 ? -4.996 -17.531 2.781 1 97.69 85 ASP B C 1
ATOM 1531 O O . ASP B 1 85 ? -4.941 -18.516 2.035 1 97.69 85 ASP B O 1
ATOM 1535 N N . TRP B 1 86 ? -5.777 -16.531 2.604 1 98.69 86 TRP B N 1
ATOM 1536 C CA . TRP B 1 86 ? -6.598 -16.453 1.398 1 98.69 86 TRP B CA 1
ATOM 1537 C C . TRP B 1 86 ? -5.727 -16.453 0.147 1 98.69 86 TRP B C 1
ATOM 1539 O O . TRP B 1 86 ? -6.02 -17.156 -0.821 1 98.69 86 TRP B O 1
ATOM 1549 N N . ILE B 1 87 ? -4.637 -15.719 0.201 1 98.62 87 ILE B N 1
ATOM 1550 C CA . ILE B 1 87 ? -3.729 -15.586 -0.933 1 98.62 87 ILE B CA 1
ATOM 1551 C C . ILE B 1 87 ? -3.119 -16.953 -1.262 1 98.62 87 ILE B C 1
ATOM 1553 O O . ILE B 1 87 ? -3.066 -17.344 -2.428 1 98.62 87 ILE B O 1
ATOM 1557 N N . LYS B 1 88 ? -2.686 -17.625 -0.256 1 98.12 88 LYS B N 1
ATOM 1558 C CA . LYS B 1 88 ? -2.102 -18.953 -0.464 1 98.12 88 LYS B CA 1
ATOM 1559 C C . LYS B 1 88 ? -3.104 -19.891 -1.117 1 98.12 88 LYS B C 1
ATOM 1561 O O . LYS B 1 88 ? -2.762 -20.625 -2.055 1 98.12 88 LYS B O 1
ATOM 1566 N N . GLU B 1 89 ? -4.273 -19.859 -0.643 1 98.06 89 GLU B N 1
ATOM 1567 C CA . GLU B 1 89 ? -5.316 -20.719 -1.203 1 98.06 89 GLU B CA 1
ATOM 1568 C C . GLU B 1 89 ? -5.578 -20.375 -2.668 1 98.06 89 GLU B C 1
ATOM 1570 O O . GLU B 1 89 ? -5.684 -21.281 -3.508 1 98.06 89 GLU B O 1
ATOM 1575 N N . LYS B 1 90 ? -5.703 -19.141 -3.018 1 98.38 90 LYS B N 1
ATOM 1576 C CA . LYS B 1 90 ? -6.004 -18.719 -4.383 1 98.38 90 LYS B CA 1
ATOM 1577 C C . LYS B 1 90 ? -4.852 -19.047 -5.324 1 98.38 90 LYS B C 1
ATOM 1579 O O . LYS B 1 90 ? -5.07 -19.391 -6.488 1 98.38 90 LYS B O 1
ATOM 1584 N N . ILE B 1 91 ? -3.625 -18.891 -4.785 1 97.94 91 ILE B N 1
ATOM 1585 C CA . ILE B 1 91 ? -2.465 -19.25 -5.586 1 97.94 91 ILE B CA 1
ATOM 1586 C C . ILE B 1 91 ? -2.506 -20.75 -5.895 1 97.94 91 ILE B C 1
ATOM 1588 O O . ILE B 1 91 ? -2.219 -21.172 -7.02 1 97.94 91 ILE B O 1
ATOM 1592 N N . PHE B 1 92 ? -2.879 -21.547 -4.91 1 96.38 92 PHE B N 1
ATOM 1593 C CA . PHE B 1 92 ? -2.986 -22.984 -5.105 1 96.38 92 PHE B CA 1
ATOM 1594 C C . PHE B 1 92 ? -3.977 -23.297 -6.219 1 96.38 92 PHE B C 1
ATOM 1596 O O . PHE B 1 92 ? -3.672 -24.094 -7.121 1 96.38 92 PHE B O 1
ATOM 1603 N N . VAL B 1 93 ? -5.133 -22.734 -6.129 1 97.06 93 VAL B N 1
ATOM 1604 C CA . VAL B 1 93 ? -6.172 -22.969 -7.129 1 97.06 93 VAL B CA 1
ATOM 1605 C C . VAL B 1 93 ? -5.668 -22.547 -8.508 1 97.06 93 VAL B C 1
ATOM 1607 O O . VAL B 1 93 ? -5.848 -23.266 -9.484 1 97.06 93 VAL B O 1
ATOM 1610 N N . MET B 1 94 ? -5.043 -21.375 -8.555 1 96.69 94 MET B N 1
ATOM 1611 C CA . MET B 1 94 ? -4.527 -20.844 -9.812 1 96.69 94 MET B CA 1
ATOM 1612 C C . MET B 1 94 ? -3.498 -21.797 -10.414 1 96.69 94 MET B C 1
ATOM 1614 O O . MET B 1 94 ? -3.568 -22.125 -11.602 1 96.69 94 MET B O 1
ATOM 1618 N N . LEU B 1 95 ? -2.521 -22.219 -9.602 1 94.69 95 LEU B N 1
ATOM 1619 C CA . LEU B 1 95 ? -1.458 -23.094 -10.078 1 94.69 95 LEU B CA 1
ATOM 1620 C C . LEU B 1 95 ? -2.023 -24.438 -10.531 1 94.69 95 LEU B C 1
ATOM 1622 O O . LEU B 1 95 ? -1.587 -25 -11.547 1 94.69 95 LEU B O 1
ATOM 1626 N N . ARG B 1 96 ? -2.984 -25 -9.828 1 94 96 ARG B N 1
ATOM 1627 C CA . ARG B 1 96 ? -3.607 -26.266 -10.188 1 94 96 ARG B CA 1
ATOM 1628 C C . ARG B 1 96 ? -4.355 -26.141 -11.508 1 94 96 ARG B C 1
ATOM 1630 O O . ARG B 1 96 ? -4.293 -27.047 -12.352 1 94 96 ARG B O 1
ATOM 1637 N N . THR B 1 97 ? -5.039 -25.062 -11.695 1 93.69 97 THR B N 1
ATOM 1638 C CA . THR B 1 97 ? -5.789 -24.828 -12.922 1 93.69 97 THR B CA 1
ATOM 1639 C C . THR B 1 97 ? -4.848 -24.688 -14.109 1 93.69 97 THR B C 1
ATOM 1641 O O . THR B 1 97 ? -5.129 -25.188 -15.195 1 93.69 97 THR B O 1
ATOM 1644 N N . GLN B 1 98 ? -3.748 -24.031 -13.953 1 89.75 98 GLN B N 1
ATOM 1645 C CA . GLN B 1 98 ? -2.76 -23.844 -15.008 1 89.75 98 GLN B CA 1
ATOM 1646 C C . GLN B 1 98 ? -2.1 -25.172 -15.383 1 89.75 98 GLN B C 1
ATOM 1648 O O . GLN B 1 98 ? -1.784 -25.406 -16.547 1 89.75 98 GLN B O 1
ATOM 1653 N N . ALA B 1 99 ? -1.74 -26.016 -14.422 1 84.62 99 ALA B N 1
ATOM 1654 C CA . ALA B 1 99 ? -1.13 -27.312 -14.656 1 84.62 99 ALA B CA 1
ATOM 1655 C C . ALA B 1 99 ? -2.074 -28.219 -15.438 1 84.62 99 ALA B C 1
ATOM 1657 O O . ALA B 1 99 ? -1.633 -29 -16.297 1 84.62 99 ALA B O 1
ATOM 1658 N N . ARG B 1 100 ? -3.379 -28.062 -15.203 1 87.56 100 ARG B N 1
ATOM 1659 C CA . ARG B 1 100 ? -4.363 -28.891 -15.891 1 87.56 100 ARG B CA 1
ATOM 1660 C C . ARG B 1 100 ? -4.52 -28.453 -17.344 1 87.56 100 ARG B C 1
ATOM 1662 O O . ARG B 1 100 ? -4.801 -29.266 -18.219 1 87.56 100 ARG B O 1
ATOM 1669 N N . ASN B 1 101 ? -4.277 -27.219 -17.609 1 80.56 101 ASN B N 1
ATOM 1670 C CA . ASN B 1 101 ? -4.449 -26.703 -18.953 1 80.56 101 ASN B CA 1
ATOM 1671 C C . ASN B 1 101 ? -3.197 -26.906 -19.797 1 80.56 101 ASN B C 1
ATOM 1673 O O . ASN B 1 101 ? -3.256 -26.859 -21.031 1 80.56 101 ASN B O 1
ATOM 1677 N N . ASP B 1 102 ? -2.092 -27.156 -19.266 1 66.06 102 ASP B N 1
ATOM 1678 C CA . ASP B 1 102 ? -0.895 -27.453 -20.047 1 66.06 102 ASP B CA 1
ATOM 1679 C C . ASP B 1 102 ? -0.813 -28.938 -20.375 1 66.06 102 ASP B C 1
ATOM 1681 O O . ASP B 1 102 ? -0.408 -29.312 -21.484 1 66.06 102 ASP B O 1
#

Radius of gyration: 19.79 Å; Cα contacts (8 Å, |Δi|>4): 300; chains: 2; bounding box: 44×56×40 Å

Foldseek 3Di:
DKKKKKWFAQDPDPVSIDMDMDNHPLVVLVVLVVVVQVVVCVVPVPDPDDDDDLVVSLVSLVNTPFIKMWIADPVVRGTDIDGSVVSSVVNVVSVVVVVVVD/DKKKKKWFAQDPDPVSIDMDMDNHPLVVLVVLVVVVVVVVCVVPVPDPDDDDDLVVSLVSLVNTPFIKMWIADPVVRGTDIDGSVRSSVVNVVSVVVVVVVD

Sequence (204 aa):
MVHTILLIQPTIRPDSRTWSDYESTTDCLEGICKIYEEFLKKQNPSMASITYDVSHLYEFIDKLSDLSCLILNTETCQYVPHNKDWIKEKIFVMLRTQARNDMVHTILLIQPTIRPDSRTWSDYESTTDCLEGICKIYEEFLKKQNPSMASITYDVSHLYEFIDKLSDLSCLILNTETCQYVPHNKDWIKEKIFVMLRTQARND

Nearest PDB structures (foldseek):
  7cnc-assembly1_A  TM=9.896E-01  e=1.729E-16  Homo sapiens
  7x39-assembly2_D  TM=9.842E-01  e=4.466E-15  Homo sapiens
  7x39-assembly1_A  TM=9.968E-01  e=1.537E-14  Homo sapiens
  7o6n-assembly1_A  TM=9.317E-01  e=1.497E-13  Caenorhabditis elegans
  1wwq-assembly1_A  TM=8.619E-01  e=8.335E-14  Mus musculus

InterPro domains:
  IPR000781 Enhancer of rudimentary [PF01133] (2-100)
  IPR000781 Enhancer of rudimentary [PIRSF016393] (1-100)
  IPR000781 Enhancer of rudimentary [PTHR12373] (3-100)
  IPR035912 Enhancer of rudimentary superfamily [G3DSA:3.30.2260.10] (1-102)
  IPR035912 Enhancer of rudimentary superfamily [SSF143875] (3-100)

Organism: Oesophagostomum dentatum (NCBI:txid61180)